Protein 4YAA (pdb70)

Organism: Yersinia enterocolitica (NCBI:txid630)

Radius of gyration: 18.1 Å; Cα contacts (8 Å, |Δi|>4): 652; chains: 1; bounding box: 43×43×55 Å

CATH classification: 3.90.190.10

Secondary structure (DSSP, 8-state):
-TTSHHHHHHHHHHHHHHHHHHPPPTT-TTB---SSSS---SSTT---BSTTBS-TTS-EEEEEETTEEEEEEPPPPGGGHHHHHHHHHHTT-S-EEE-S-HHHHH-GGG-----SSS-EEETTEEEEEEEEEEEEEETTEEEEEEEEEEEETTS--EEEEEEEETTPPSSSPPPHHHHHHHHHHHHHHHHHHHHHHHHTT-GGGG-TTSS--EEESSSSSSHHHHHHHHHHHT-TT-TT--HHHHHHHHHHHT-TTSS-SHHHHHHHHHHHHHHT--SS--

Structure (mmCIF, N/CA/C/O backbone):
data_4YAA
#
_entry.id   4YAA
#
_cell.length_a   52.888
_cell.length_b   60.512
_cell.length_c   89.358
_cell.angle_alpha   90.00
_cell.angle_beta   90.00
_cell.angle_gamma   90.00
#
_symmetry.space_group_name_H-M   'P 21 21 21'
#
loop_
_entity.id
_entity.type
_entity.pdbx_description
1 polymer 'Tyrosine-protein phosphatase YopH'
2 non-polymer 'ACETATE ION'
3 non-polymer 'SULFATE ION'
4 water water
#
loop_
_atom_site.group_PDB
_atom_site.id
_atom_site.type_symbol
_atom_site.label_atom_id
_atom_site.label_alt_id
_atom_site.label_comp_id
_atom_site.label_asym_id
_atom_site.label_entity_id
_atom_site.label_seq_id
_atom_site.pdbx_PDB_ins_code
_atom_site.Cartn_x
_atom_site.Cartn_y
_atom_site.Cartn_z
_atom_site.occupancy
_atom_site.B_iso_or_equiv
_atom_site.auth_seq_id
_atom_site.auth_comp_id
_atom_site.auth_asym_id
_atom_site.auth_atom_id
_atom_site.pdbx_PDB_model_num
ATOM 1 N N . SER A 1 25 ? 8.061 22.382 26.841 1.00 37.85 187 SER A N 1
ATOM 2 C CA . SER A 1 25 ? 6.678 21.922 26.852 1.0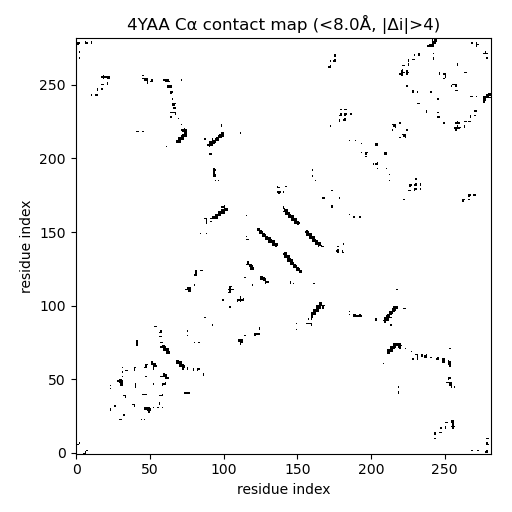0 31.54 187 SER A CA 1
ATOM 3 C C . SER A 1 25 ? 6.239 21.350 25.507 1.00 24.83 187 SER A C 1
ATOM 4 O O . SER A 1 25 ? 5.570 20.322 25.468 1.00 25.97 187 SER A O 1
ATOM 11 N N . PRO A 1 26 ? 6.604 22.017 24.399 1.00 24.27 188 PRO A N 1
ATOM 12 C CA . PRO A 1 26 ? 6.133 21.604 23.071 1.00 23.97 188 PRO A CA 1
ATOM 13 C C . PRO A 1 26 ? 6.584 20.201 22.668 1.00 21.95 188 PRO A C 1
ATOM 14 O O . PRO A 1 26 ? 5.944 19.583 21.815 1.00 20.55 188 PRO A O 1
ATOM 25 N N . TYR A 1 27 ? 7.674 19.724 23.261 1.00 19.98 189 TYR A N 1
ATOM 26 C CA . TYR A 1 27 ? 8.189 18.392 22.977 1.00 17.83 189 TYR A CA 1
ATOM 27 C C . TYR A 1 27 ? 8.211 17.527 24.235 1.00 17.64 189 TYR A C 1
ATOM 28 O O . TYR A 1 27 ? 8.859 16.486 24.260 1.00 18.68 189 TYR A O 1
ATOM 46 N N . GLY A 1 28 ? 7.487 17.951 25.266 1.00 17.79 190 GLY A N 1
ATOM 47 C CA . GLY A 1 28 ? 7.456 17.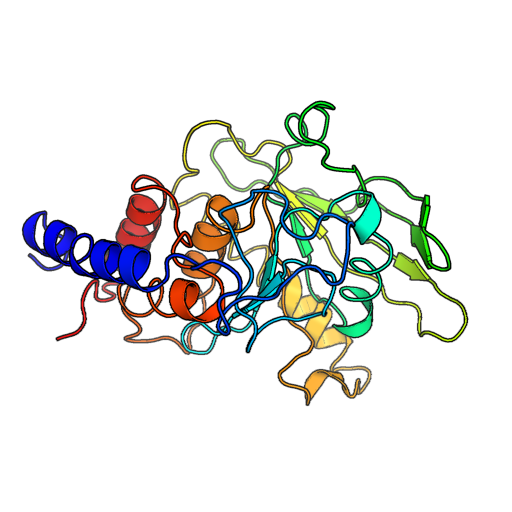223 26.525 1.00 15.66 190 GLY A CA 1
ATOM 48 C C . GLY A 1 28 ? 6.546 16.006 26.491 1.00 15.71 190 GLY A C 1
ATOM 49 O O . GLY A 1 28 ? 5.864 15.756 25.503 1.00 15.79 190 GLY A O 1
ATOM 53 N N . PRO A 1 29 ? 6.524 15.235 27.589 1.00 16.59 191 PRO A N 1
ATOM 54 C CA . PRO A 1 29 ? 5.749 13.987 27.611 1.00 17.99 191 PRO A CA 1
ATOM 55 C C . PRO A 1 29 ? 4.253 14.195 27.392 1.00 17.04 191 PRO A C 1
ATOM 56 O O . PRO A 1 29 ? 3.600 13.340 26.799 1.00 17.63 191 PRO A O 1
ATOM 67 N N . GLU A 1 30 ? 3.721 15.314 27.875 1.00 17.22 192 GLU A N 1
ATOM 68 C CA . GLU A 1 30 ? 2.298 15.609 27.712 1.00 17.10 192 GLU A CA 1
ATOM 69 C C . GLU A 1 30 ? 1.932 15.805 26.236 1.00 15.16 192 GLU A C 1
ATOM 70 O O . GLU A 1 30 ? 0.944 15.258 25.732 1.00 15.74 192 GLU A O 1
ATOM 82 N N . ALA A 1 31 ? 2.751 16.574 25.536 1.00 14.31 193 ALA A N 1
ATOM 83 C CA . ALA A 1 31 ? 2.524 16.805 24.115 1.00 13.72 193 ALA A CA 1
ATOM 84 C C . ALA A 1 31 ? 2.677 15.509 23.333 1.00 12.54 193 ALA A C 1
ATOM 85 O O . ALA A 1 31 ? 1.916 15.227 22.415 1.00 13.14 193 ALA A O 1
ATOM 92 N N . ARG A 1 32 ? 3.675 14.718 23.693 1.00 14.34 194 ARG A N 1
ATOM 93 C CA . ARG A 1 32 ? 3.906 13.466 22.998 1.00 14.78 194 ARG A CA 1
ATOM 94 C C . ARG A 1 32 ? 2.741 12.491 23.247 1.00 14.34 194 ARG A C 1
ATOM 95 O O . ARG A 1 32 ? 2.322 11.778 22.332 1.00 14.41 194 ARG A O 1
ATOM 116 N N . ALA A 1 33 ? 2.199 12.481 24.468 1.00 15.28 195 ALA A N 1
ATOM 117 C CA . ALA A 1 33 ? 1.044 11.639 24.780 1.00 17.30 195 ALA A CA 1
ATOM 118 C C . ALA A 1 33 ? -0.186 12.067 23.974 1.00 15.54 195 ALA A C 1
ATOM 119 O O . ALA A 1 33 ? -0.949 11.230 23.481 1.00 16.13 195 ALA A O 1
ATOM 126 N N . GLU A 1 34 ? -0.384 13.373 23.837 1.00 13.58 196 GLU A N 1
ATOM 127 C CA . GLU A 1 34 ? -1.498 13.882 23.049 1.00 12.95 196 GLU A CA 1
ATOM 128 C C . GLU A 1 34 ? -1.330 13.518 21.569 1.00 11.54 196 GLU A C 1
ATOM 129 O O . GLU A 1 34 ? -2.300 13.153 20.908 1.00 11.65 196 GLU A O 1
ATOM 141 N N . LEU A 1 35 ? -0.117 13.639 21.038 1.00 11.57 197 LEU A N 1
ATOM 142 C CA . LEU A 1 35 ? 0.145 13.240 19.663 1.00 11.11 197 LEU A CA 1
ATOM 143 C C . LEU A 1 35 ? -0.206 11.760 19.470 1.00 12.11 197 LEU A C 1
ATOM 144 O O . LEU A 1 35 ? -0.897 11.398 18.510 1.00 11.56 197 LEU A O 1
ATOM 160 N N . SER A 1 36 ? 0.248 10.909 20.389 1.00 13.69 198 SER A N 1
ATOM 161 C CA A SER A 1 36 ? -0.043 9.485 20.300 0.38 16.51 198 SER A CA 1
ATOM 162 C CA B SER A 1 36 ? -0.044 9.484 20.301 0.62 16.34 198 SER A CA 1
ATOM 163 C C . SER A 1 36 ? -1.546 9.216 20.388 1.00 15.26 198 SER A C 1
ATOM 164 O O . SER A 1 36 ? -2.070 8.356 19.689 1.00 14.98 198 SER A O 1
ATOM 177 N N . SER A 1 37 ? -2.241 9.944 21.255 1.00 15.18 199 SER A N 1
ATOM 178 C CA . SER A 1 37 ? -3.691 9.798 21.363 1.00 15.07 199 SER A CA 1
ATOM 179 C C . SER A 1 37 ? -4.386 10.094 20.033 1.00 12.36 199 SER A C 1
ATOM 180 O O . SER A 1 37 ? -5.236 9.333 19.576 1.00 12.80 199 SER A O 1
ATOM 188 N N . ARG A 1 38 ? -4.041 11.215 19.421 1.00 10.24 200 ARG A N 1
ATOM 189 C CA . ARG A 1 38 ? -4.638 11.563 18.138 1.00 9.68 200 ARG A CA 1
ATOM 190 C C . ARG A 1 38 ? -4.319 10.497 17.093 1.00 8.50 200 ARG A C 1
ATOM 191 O O . ARG A 1 38 ? -5.205 10.075 16.343 1.00 8.48 200 ARG A O 1
ATOM 212 N N . LEU A 1 39 ? -3.069 10.052 17.042 1.00 9.12 201 LEU A N 1
ATOM 213 C CA . LEU A 1 39 ? -2.668 9.107 16.004 1.00 9.57 201 LEU A CA 1
ATOM 214 C C . LEU A 1 39 ? -3.299 7.730 16.200 1.00 9.64 201 LEU A C 1
ATOM 215 O O . LEU A 1 39 ? -3.652 7.060 15.229 1.00 9.90 201 LEU A O 1
ATOM 231 N N . THR A 1 40 ? -3.462 7.311 17.448 1.00 10.18 202 THR A N 1
ATOM 232 C CA . THR A 1 40 ? -4.084 6.025 17.732 1.00 11.10 202 THR A CA 1
ATOM 233 C C . THR A 1 40 ? -5.558 6.021 17.313 1.00 10.63 202 THR A C 1
ATOM 234 O O . THR A 1 40 ? -6.052 5.060 16.723 1.00 11.23 202 THR A O 1
ATOM 245 N N . THR A 1 41 ? -6.256 7.114 17.598 1.00 10.03 203 THR A N 1
ATOM 246 C CA . THR A 1 41 ? -7.630 7.241 17.149 1.00 10.39 203 THR A CA 1
ATOM 247 C C . THR A 1 41 ? -7.707 7.087 15.628 1.00 9.46 203 THR A C 1
ATOM 248 O O . THR A 1 41 ? -8.568 6.387 15.103 1.00 10.76 203 THR A O 1
ATOM 259 N N . LEU A 1 42 ? -6.787 7.721 14.921 1.00 8.67 204 LEU A N 1
ATOM 260 C CA . LEU A 1 42 ? -6.814 7.696 13.462 1.00 8.62 204 LEU A CA 1
ATOM 261 C C . LEU A 1 42 ? -6.531 6.288 12.935 1.00 8.70 204 LEU A C 1
ATOM 262 O O . LEU A 1 42 ? -7.187 5.813 12.011 1.00 9.72 204 LEU A O 1
ATOM 278 N N . ARG A 1 43 ? -5.557 5.609 13.529 1.00 9.29 205 ARG A N 1
ATOM 279 C CA . ARG A 1 43 ? -5.298 4.226 13.144 1.00 9.85 205 ARG A CA 1
ATOM 280 C C . ARG A 1 43 ? -6.575 3.384 13.272 1.00 11.26 205 ARG A C 1
ATOM 281 O O . ARG A 1 43 ? -6.907 2.588 12.387 1.00 11.55 205 ARG A O 1
ATOM 302 N N . ASN A 1 44 ? -7.295 3.549 14.376 1.00 11.43 206 ASN A N 1
ATOM 303 C CA . ASN A 1 44 ? -8.509 2.771 14.592 1.00 12.94 206 ASN A CA 1
ATOM 304 C C . ASN A 1 44 ? -9.582 3.085 13.561 1.00 12.83 206 ASN A C 1
ATOM 305 O O . ASN A 1 44 ? -10.197 2.178 13.003 1.00 13.93 206 ASN A O 1
ATOM 316 N N . THR A 1 45 ? -9.794 4.364 13.291 1.00 11.80 207 THR A N 1
ATOM 317 C CA . THR A 1 45 ? -10.775 4.774 12.295 1.00 12.92 207 THR A CA 1
ATOM 318 C C . THR A 1 45 ? -10.454 4.212 10.914 1.00 12.69 207 THR A C 1
ATOM 319 O O . THR A 1 45 ? -11.350 3.835 10.156 1.00 14.59 207 THR A O 1
ATOM 330 N N . LEU A 1 46 ? -9.165 4.155 10.585 1.00 11.43 208 LEU A N 1
ATOM 331 C CA . LEU A 1 46 ? -8.737 3.719 9.261 1.00 11.07 208 LEU A CA 1
ATOM 332 C C . LEU A 1 46 ? -8.551 2.221 9.133 1.00 11.61 208 LEU A C 1
ATOM 333 O O . LEU A 1 46 ? -8.193 1.725 8.070 1.00 12.06 208 LEU A O 1
ATOM 349 N N . ALA A 1 47 ? -8.792 1.476 10.197 1.00 12.32 209 ALA A N 1
ATOM 350 C CA . ALA A 1 47 ? -8.689 0.027 10.094 1.00 12.82 209 ALA A CA 1
ATOM 351 C C . ALA A 1 47 ? -9.626 -0.506 9.004 1.00 14.33 209 ALA A C 1
ATOM 352 O O . ALA A 1 47 ? -10.777 -0.088 8.915 1.00 15.33 209 ALA A O 1
ATOM 359 N N . PRO A 1 48 ? -9.138 -1.434 8.166 1.00 14.10 210 PRO A N 1
ATOM 360 C CA . PRO A 1 48 ? -9.973 -1.882 7.046 1.00 15.32 210 PRO A CA 1
ATOM 361 C C . PRO A 1 48 ? -11.113 -2.800 7.469 1.00 17.36 210 PRO A C 1
ATOM 362 O O . PRO A 1 48 ? -10.887 -3.734 8.231 1.00 19.15 210 PRO A O 1
ATOM 373 N N . ALA A 1 49 ? -12.320 -2.522 6.983 1.00 17.38 211 ALA A N 1
ATOM 374 C CA . ALA A 1 49 ? -13.434 -3.453 7.085 1.00 19.19 211 ALA A CA 1
ATOM 375 C C . ALA A 1 49 ? -13.324 -4.472 5.962 1.00 20.33 211 ALA A C 1
ATOM 376 O O . ALA A 1 49 ? -12.551 -4.303 5.019 1.00 20.02 211 ALA A O 1
ATOM 383 N N . THR A 1 50 ? -14.110 -5.532 6.058 1.00 21.88 212 THR A N 1
ATOM 384 C CA . THR A 1 50 ? -14.210 -6.479 4.963 1.00 21.20 212 THR A CA 1
ATOM 385 C C . THR A 1 50 ? -14.777 -5.744 3.751 1.00 21.32 212 THR A C 1
ATOM 386 O O . THR A 1 50 ? -15.781 -5.042 3.861 1.00 22.98 212 THR A O 1
ATOM 397 N N . ASN A 1 51 ? -14.115 -5.896 2.605 1.00 20.11 213 ASN A N 1
ATOM 398 C CA . ASN A 1 51 ? -14.523 -5.232 1.364 1.00 21.54 213 ASN A CA 1
ATOM 399 C C . ASN A 1 51 ? -14.717 -3.726 1.530 1.00 18.68 213 ASN A C 1
ATOM 400 O O . ASN A 1 51 ? -15.635 -3.133 0.971 1.00 21.94 213 ASN A O 1
ATOM 411 N N . ASP A 1 52 ? -13.814 -3.106 2.276 1.00 15.37 214 ASP A N 1
ATOM 412 C CA . ASP A 1 52 ? -13.879 -1.681 2.565 1.00 15.19 214 ASP A CA 1
ATOM 413 C C . ASP A 1 52 ? -13.765 -0.846 1.287 1.00 15.57 214 ASP A C 1
ATOM 414 O O . ASP A 1 52 ? -12.783 -0.986 0.554 1.00 14.60 214 ASP A O 1
ATOM 423 N N . PRO A 1 53 ? -14.751 0.029 1.018 1.00 15.82 215 PRO A N 1
ATOM 424 C CA . PRO A 1 53 ? -14.653 0.851 -0.195 1.00 16.89 215 PRO A CA 1
ATOM 425 C C . PRO A 1 53 ? -13.431 1.766 -0.180 1.00 14.90 215 PRO A C 1
ATOM 426 O O . PRO A 1 53 ? -13.054 2.278 -1.229 1.00 15.74 215 PRO A O 1
ATOM 437 N N . ARG A 1 54 ? -12.836 1.992 0.987 1.00 13.78 216 ARG A N 1
ATOM 438 C CA . ARG A 1 54 ? -11.661 2.841 1.078 1.00 13.00 216 ARG A CA 1
ATOM 439 C C . ARG A 1 54 ? -10.372 2.148 0.641 1.00 11.51 216 ARG A C 1
ATOM 440 O O . ARG A 1 54 ? -9.394 2.830 0.420 1.00 11.52 216 ARG A O 1
ATOM 461 N N . TYR A 1 55 ? -10.376 0.814 0.548 1.00 11.69 217 TYR A N 1
ATOM 462 C CA . TYR A 1 55 ? -9.146 0.060 0.287 1.00 10.15 217 TYR A CA 1
ATOM 463 C C . TYR A 1 55 ? -9.254 -0.775 -0.981 1.00 10.32 217 TYR A C 1
ATOM 464 O O . TYR A 1 55 ? -10.313 -1.306 -1.322 1.00 11.72 217 TYR A O 1
ATOM 482 N N . LEU A 1 56 ? -8.128 -0.888 -1.669 1.00 9.92 218 LEU A N 1
ATOM 483 C CA . LEU A 1 56 ? -8.024 -1.676 -2.880 1.00 10.48 218 LEU A CA 1
ATOM 484 C C . LEU A 1 56 ? -8.236 -3.140 -2.547 1.00 10.66 218 LEU A C 1
ATOM 485 O O . LEU A 1 56 ? -7.639 -3.671 -1.613 1.00 11.40 218 LEU A O 1
ATOM 501 N N . GLN A 1 57 ? -9.083 -3.802 -3.328 1.00 12.66 219 GLN A N 1
ATOM 502 C CA . GLN A 1 57 ? -9.370 -5.222 -3.145 1.00 13.70 219 GLN A CA 1
ATOM 503 C C . GLN A 1 57 ? -8.700 -6.047 -4.234 1.00 13.52 219 GLN A C 1
ATOM 504 O O . GLN A 1 57 ? -8.632 -5.632 -5.388 1.00 16.12 219 GLN A O 1
ATOM 518 N N . ALA A 1 58 ? -8.213 -7.227 -3.860 1.00 13.64 220 ALA A N 1
ATOM 519 C CA . ALA A 1 58 ? -7.688 -8.166 -4.844 1.00 15.82 220 ALA A CA 1
ATOM 520 C C . ALA A 1 58 ? -8.797 -8.495 -5.855 1.00 17.00 220 ALA A C 1
ATOM 521 O O . ALA A 1 58 ? -9.956 -8.631 -5.486 1.00 20.37 220 ALA A O 1
ATOM 528 N N . CYS A 1 59 ? -8.455 -8.619 -7.130 1.00 21.18 221 CYS A N 1
ATOM 529 C CA A CYS A 1 59 ? -9.458 -8.879 -8.159 0.29 27.60 221 CYS A CA 1
ATOM 530 C CA B CYS A 1 59 ? -9.457 -8.882 -8.159 0.29 27.95 221 CYS A CA 1
ATOM 531 C CA C CYS A 1 59 ? -9.457 -8.883 -8.159 0.42 27.83 221 CYS A CA 1
ATOM 532 C C . CYS A 1 59 ? -9.982 -10.312 -8.086 1.00 26.20 221 CYS A C 1
ATOM 533 O O . CYS A 1 59 ? -11.154 -10.569 -8.364 1.00 30.02 221 CYS A O 1
ATOM 551 N N . GLY A 1 60 ? -9.115 -11.243 -7.712 1.00 22.49 222 GLY A N 1
ATOM 552 C CA . GLY A 1 60 ? -9.513 -12.635 -7.643 1.00 24.15 222 GLY A CA 1
ATOM 553 C C . GLY A 1 60 ? -8.757 -13.359 -6.553 1.00 19.47 222 GLY A C 1
ATOM 554 O O . GLY A 1 60 ? -8.607 -12.851 -5.437 1.00 21.36 222 GLY A O 1
ATOM 558 N N . GLY A 1 61 ? -8.254 -14.539 -6.889 1.00 20.86 223 GLY A N 1
ATOM 559 C CA . GLY A 1 61 ? -7.556 -15.367 -5.927 1.00 19.94 223 GLY A CA 1
ATOM 560 C C . GLY A 1 61 ? -6.074 -15.079 -5.789 1.00 19.78 223 GLY A C 1
ATOM 561 O O . GLY A 1 61 ? -5.402 -15.718 -4.984 1.00 23.51 223 GLY A O 1
ATOM 565 N N . GLU A 1 62 ? -5.551 -14.137 -6.567 1.00 19.25 224 GLU A N 1
ATOM 566 C CA . GLU A 1 62 ? -4.141 -13.785 -6.454 1.00 18.92 224 GLU A CA 1
ATOM 567 C C . GLU A 1 62 ? -3.932 -12.834 -5.295 1.00 15.79 224 GLU A C 1
ATOM 568 O O . GLU A 1 62 ? -4.697 -11.907 -5.106 1.00 19.77 224 GLU A O 1
ATOM 580 N N . LYS A 1 63 ? -2.903 -13.095 -4.509 1.00 16.04 225 LYS A N 1
ATOM 581 C CA . LYS A 1 63 ? -2.623 -12.276 -3.347 1.00 14.92 225 LYS A CA 1
ATOM 582 C C . LYS A 1 63 ? -2.226 -10.855 -3.762 1.00 12.82 225 LYS A C 1
ATOM 583 O O . LYS A 1 63 ? -1.348 -10.664 -4.599 1.00 14.49 225 LYS A O 1
ATOM 602 N N . LEU A 1 64 ? -2.881 -9.866 -3.158 1.00 11.33 226 LEU A N 1
ATOM 603 C CA . LEU A 1 64 ? -2.540 -8.458 -3.344 1.00 10.49 226 LEU A CA 1
ATOM 604 C C . LEU A 1 64 ? -1.672 -7.950 -2.191 1.00 9.59 226 LEU A C 1
ATOM 605 O O . LEU A 1 64 ? -0.605 -7.367 -2.399 1.00 10.30 226 LEU A O 1
ATOM 621 N N . ASN A 1 65 ? -2.157 -8.147 -0.971 1.00 9.84 227 ASN A N 1
ATOM 622 C CA . ASN A 1 65 ? -1.512 -7.623 0.226 1.00 9.62 227 ASN A CA 1
ATOM 623 C C . ASN A 1 65 ? -0.550 -8.645 0.809 1.00 10.44 227 ASN A C 1
ATOM 624 O O . ASN A 1 65 ? -0.922 -9.793 1.106 1.00 11.35 227 ASN A O 1
ATOM 635 N N . ARG A 1 66 ? 0.696 -8.221 0.970 1.00 9.74 228 ARG A N 1
ATOM 636 C CA . ARG A 1 66 ? 1.718 -9.068 1.558 1.00 10.82 228 ARG A CA 1
ATOM 637 C C . ARG A 1 66 ? 1.337 -9.446 2.997 1.00 10.77 228 ARG A C 1
ATOM 638 O O . ARG A 1 66 ? 1.573 -10.584 3.434 1.00 12.17 228 ARG A O 1
ATOM 659 N N . PHE A 1 67 ? 0.735 -8.490 3.708 1.00 11.38 229 PHE A N 1
ATOM 660 C CA . PHE A 1 67 ? 0.196 -8.700 5.051 1.00 11.86 229 PHE A CA 1
ATOM 661 C C . PHE A 1 67 ? -1.284 -8.375 5.041 1.00 11.76 229 PHE A C 1
ATOM 662 O O . PHE A 1 67 ? -1.689 -7.310 4.562 1.00 11.81 229 PHE A O 1
ATOM 679 N N . ARG A 1 68 ? -2.087 -9.294 5.568 1.00 13.69 230 ARG A N 1
ATOM 680 C CA . ARG A 1 68 ? -3.525 -9.225 5.411 1.00 14.54 230 ARG A CA 1
ATOM 681 C C . ARG A 1 68 ? -4.123 -7.916 5.905 1.00 13.45 230 ARG A C 1
ATOM 682 O O . ARG A 1 68 ? -5.110 -7.427 5.354 1.00 15.51 230 ARG A O 1
ATOM 703 N N . ASP A 1 69 ? -3.543 -7.363 6.963 1.00 13.17 231 ASP A N 1
ATOM 704 C CA . ASP A 1 69 ? -4.105 -6.166 7.582 1.00 13.77 231 ASP A CA 1
ATOM 705 C C . ASP A 1 69 ? -3.347 -4.872 7.270 1.00 11.50 231 ASP A C 1
ATOM 706 O O . ASP A 1 69 ? -3.577 -3.853 7.909 1.00 12.94 231 ASP A O 1
ATOM 715 N N . ILE A 1 70 ? -2.465 -4.915 6.280 1.00 10.43 232 ILE A N 1
ATOM 716 C CA . ILE A 1 70 ? -1.738 -3.731 5.822 1.00 9.42 232 ILE A CA 1
ATOM 717 C C . ILE A 1 70 ? -2.167 -3.485 4.375 1.00 8.88 232 ILE A C 1
ATOM 718 O O . ILE A 1 70 ? -1.620 -4.074 3.428 1.00 9.72 232 ILE A O 1
ATOM 734 N N . GLN A 1 71 ? -3.167 -2.621 4.218 1.00 8.67 233 GLN A N 1
ATOM 735 C CA . GLN A 1 71 ? -3.881 -2.499 2.950 1.00 8.59 233 GLN A CA 1
ATOM 736 C C . GLN A 1 71 ? -3.542 -1.188 2.232 1.00 8.38 233 GLN A C 1
ATOM 737 O O . GLN A 1 71 ? -2.779 -0.362 2.738 1.00 9.63 233 GLN A O 1
ATOM 751 N N . CYS A 1 72 ? -4.080 -1.035 1.027 1.00 8.61 234 CYS A N 1
ATOM 752 C CA . CYS A 1 72 ? -3.701 0.035 0.120 1.00 8.34 234 CYS A CA 1
ATOM 753 C C . CYS A 1 72 ? -4.903 0.943 -0.136 1.00 8.08 234 CYS A C 1
ATOM 754 O O . CYS A 1 72 ? -5.888 0.508 -0.724 1.00 8.99 234 CYS A O 1
ATOM 762 N N . ARG A 1 73 ? -4.836 2.190 0.306 1.00 8.16 235 ARG A N 1
ATOM 763 C CA . ARG A 1 73 ? -5.933 3.137 0.113 1.00 8.95 235 ARG A CA 1
ATOM 764 C C . ARG A 1 73 ? -6.319 3.179 -1.375 1.00 9.15 235 ARG A C 1
ATOM 765 O O . ARG A 1 73 ? -5.484 3.422 -2.244 1.00 9.89 235 ARG A O 1
ATOM 786 N N . ARG A 1 74 ? -7.604 2.989 -1.676 1.00 9.90 236 ARG A N 1
ATOM 787 C CA . ARG A 1 74 ? -8.030 2.847 -3.066 1.00 10.50 236 ARG A CA 1
ATOM 788 C C . ARG A 1 74 ? -7.862 4.132 -3.862 1.00 10.89 236 ARG A C 1
ATOM 789 O O . ARG A 1 74 ? -7.384 4.109 -4.998 1.00 12.49 236 ARG A O 1
ATOM 810 N N . GLN A 1 75 ? -8.233 5.263 -3.270 1.00 11.12 237 GLN A N 1
ATOM 811 C CA A GLN A 1 75 ? -8.276 6.512 -4.021 0.49 13.04 237 GLN A CA 1
ATOM 812 C CA B GLN A 1 75 ? -8.281 6.510 -4.025 0.51 12.28 237 GLN A CA 1
ATOM 813 C C . GLN A 1 75 ? -6.895 6.996 -4.459 1.00 12.42 237 GLN A C 1
ATOM 814 O O . GLN A 1 75 ? -6.773 7.713 -5.456 1.00 16.33 237 GLN A O 1
ATOM 839 N N . THR A 1 76 ? -5.856 6.594 -3.718 1.00 9.96 238 THR A N 1
ATOM 840 C CA . THR A 1 76 ? -4.495 7.013 -4.019 1.00 9.75 238 THR A CA 1
ATOM 841 C C . THR A 1 76 ? -3.666 5.847 -4.556 1.00 9.43 238 THR A C 1
ATOM 842 O O . THR A 1 76 ? -2.443 5.945 -4.646 1.00 9.59 238 THR A O 1
ATOM 853 N N . ALA A 1 77 ? -4.296 4.733 -4.912 1.00 9.80 239 ALA A N 1
ATOM 854 C CA . ALA A 1 77 ? -3.556 3.581 -5.408 1.00 10.70 239 ALA A CA 1
ATOM 855 C C . ALA A 1 77 ? -2.899 3.903 -6.739 1.00 10.33 239 ALA A C 1
ATOM 856 O O . ALA A 1 77 ? -3.479 4.582 -7.584 1.00 12.82 239 ALA A O 1
ATOM 863 N N . VAL A 1 78 ? -1.695 3.375 -6.936 1.00 10.34 240 VAL A N 1
ATOM 864 C CA . VAL A 1 78 ? -0.944 3.593 -8.167 1.00 10.08 240 VAL A CA 1
ATOM 865 C C . VAL A 1 78 ? -1.380 2.647 -9.291 1.00 11.93 240 VAL A C 1
ATOM 866 O O . VAL A 1 78 ? -1.538 3.071 -10.435 1.00 13.22 240 VAL A O 1
ATOM 879 N N . ARG A 1 79 ? -1.583 1.373 -8.957 1.00 11.99 241 ARG A N 1
ATOM 880 C CA . ARG A 1 79 ? -1.959 0.343 -9.927 1.00 13.11 241 ARG A CA 1
ATOM 881 C C . ARG A 1 79 ? -2.952 -0.612 -9.272 1.00 13.33 241 ARG A C 1
ATOM 882 O O . ARG A 1 79 ? -2.850 -0.895 -8.084 1.00 13.60 241 ARG A O 1
ATOM 903 N N . ALA A 1 80 ? -3.882 -1.152 -10.053 1.00 13.94 242 ALA A N 1
ATOM 904 C CA . ALA A 1 80 ? -4.952 -1.974 -9.496 1.00 15.50 242 ALA A CA 1
ATOM 905 C C . ALA A 1 80 ? -4.453 -3.281 -8.891 1.00 13.83 242 ALA A C 1
ATOM 906 O O . ALA A 1 80 ? -5.162 -3.906 -8.099 1.00 16.62 242 ALA A O 1
ATOM 913 N N . ASP A 1 81 ? -3.253 -3.711 -9.266 1.00 11.81 243 ASP A N 1
ATOM 914 C CA . ASP A 1 81 ? -2.726 -4.988 -8.794 1.00 12.54 243 ASP A CA 1
ATOM 915 C C . ASP A 1 81 ? -1.460 -4.859 -7.946 1.00 11.37 243 ASP A C 1
ATOM 916 O O . ASP A 1 81 ? -0.732 -5.829 -7.767 1.00 12.35 243 ASP A O 1
ATOM 925 N N . LEU A 1 82 ? -1.216 -3.669 -7.408 1.00 9.88 244 LEU A N 1
ATOM 926 C CA . LEU A 1 82 ? -0.110 -3.461 -6.479 1.00 8.93 244 LEU A CA 1
ATOM 927 C C . LEU A 1 82 ? -0.627 -2.853 -5.188 1.00 8.42 244 LEU A C 1
ATOM 928 O O . LEU A 1 82 ? -1.620 -2.126 -5.173 1.00 9.19 244 LEU A O 1
ATOM 944 N N . ASN A 1 83 ? 0.092 -3.131 -4.100 1.00 7.68 245 ASN A N 1
ATOM 945 C CA . ASN A 1 83 ? -0.114 -2.447 -2.824 1.00 7.41 245 ASN A CA 1
ATOM 946 C C . ASN A 1 83 ? 0.921 -1.320 -2.784 1.00 7.57 245 ASN A C 1
ATOM 947 O O . ASN A 1 83 ? 2.100 -1.534 -2.483 1.00 7.95 245 ASN A O 1
ATOM 958 N N . ALA A 1 84 ? 0.470 -0.143 -3.199 1.00 7.57 246 ALA A N 1
ATOM 959 C CA . ALA A 1 84 ? 1.323 1.001 -3.514 1.00 7.52 246 ALA A CA 1
ATOM 960 C C . ALA A 1 84 ? 0.440 2.240 -3.560 1.00 7.60 246 ALA A C 1
ATOM 961 O O . ALA A 1 84 ? -0.632 2.201 -4.166 1.00 8.26 246 ALA A O 1
ATOM 968 N N . ASN A 1 85 ? 0.893 3.336 -2.958 1.00 7.01 247 ASN A N 1
ATOM 969 C CA . ASN A 1 85 ? 0.112 4.556 -2.898 1.00 7.43 247 ASN A CA 1
ATOM 970 C C . ASN A 1 85 ? 0.906 5.788 -3.234 1.00 7.29 247 ASN A C 1
ATOM 971 O O . ASN A 1 85 ? 2.040 5.956 -2.772 1.00 7.25 247 ASN A O 1
ATOM 982 N N . TYR A 1 86 ? 0.262 6.700 -3.953 1.00 7.44 248 TYR A N 1
ATOM 983 C CA . TYR A 1 86 ? 0.715 8.082 -4.025 1.00 7.60 248 TYR A CA 1
ATOM 984 C C . TYR A 1 86 ? 0.527 8.707 -2.649 1.00 7.43 248 TYR A C 1
ATOM 985 O O . TYR A 1 86 ? -0.552 8.594 -2.060 1.00 8.50 248 TYR A O 1
ATOM 1003 N N . ILE A 1 87 ? 1.542 9.398 -2.148 1.00 7.29 249 ILE A N 1
ATOM 1004 C CA . ILE A 1 87 ? 1.433 10.135 -0.892 1.00 7.90 249 ILE A CA 1
ATOM 1005 C C . ILE A 1 87 ? 2.018 11.529 -1.104 1.00 7.53 249 ILE A C 1
ATOM 1006 O O . ILE A 1 87 ? 3.110 11.693 -1.655 1.00 9.17 249 ILE A O 1
ATOM 1022 N N . GLN A 1 88 ? 1.289 12.540 -0.648 1.00 7.49 250 GLN A N 1
ATOM 1023 C CA . GLN A 1 88 ? 1.806 13.892 -0.591 1.00 7.64 250 GLN A CA 1
ATOM 1024 C C . GLN A 1 88 ? 1.752 14.343 0.863 1.00 7.68 250 GLN A C 1
ATOM 1025 O O . GLN A 1 88 ? 0.686 14.336 1.487 1.00 9.14 250 GLN A O 1
ATOM 1039 N N . VAL A 1 89 ? 2.925 14.688 1.404 1.00 8.14 251 VAL A N 1
ATOM 1040 C CA A VAL A 1 89 ? 3.058 15.129 2.785 0.75 9.63 251 VAL A CA 1
ATOM 1041 C CA B VAL A 1 89 ? 3.046 15.147 2.787 0.25 11.49 251 VAL A CA 1
ATOM 1042 C C . VAL A 1 89 ? 3.496 16.595 2.705 1.00 8.25 251 VAL A C 1
ATOM 1043 O O . VAL A 1 89 ? 4.634 16.898 2.311 1.00 8.04 251 VAL A O 1
ATOM 1065 N N . GLY A 1 90 ? 2.586 17.507 3.017 1.00 7.96 252 GLY A N 1
ATOM 1066 C CA . GLY A 1 90 ? 2.835 18.911 2.747 1.00 8.40 252 GLY A CA 1
ATOM 1067 C C . GLY A 1 90 ? 2.900 19.117 1.239 1.00 8.41 252 GLY A C 1
ATOM 1068 O O . GLY A 1 90 ? 1.905 18.929 0.531 1.00 9.23 252 GLY A O 1
ATOM 1072 N N . ASN A 1 91 ? 4.089 19.463 0.755 1.00 8.21 253 ASN A N 1
ATOM 1073 C CA . ASN A 1 91 ? 4.392 19.573 -0.677 1.00 9.65 253 ASN A CA 1
ATOM 1074 C C . ASN A 1 91 ? 5.158 18.382 -1.242 1.00 9.85 253 ASN A C 1
ATOM 1075 O O . ASN A 1 91 ? 5.370 18.313 -2.444 1.00 12.60 253 ASN A O 1
ATOM 1086 N N . THR A 1 92 ? 5.561 17.450 -0.385 1.00 7.93 254 THR A N 1
ATOM 1087 C CA . THR A 1 92 ? 6.485 16.395 -0.777 1.00 7.82 254 THR A CA 1
ATOM 1088 C C . THR A 1 92 ? 5.728 15.216 -1.363 1.00 7.48 254 THR A C 1
ATOM 1089 O O . THR A 1 92 ? 4.929 14.584 -0.673 1.00 8.48 254 THR A O 1
ATOM 1100 N N . ARG A 1 93 ? 6.014 14.889 -2.619 1.00 8.21 255 ARG A N 1
ATOM 1101 C CA A ARG A 1 93 ? 5.299 13.841 -3.347 0.59 7.98 255 ARG A CA 1
ATOM 1102 C CA B ARG A 1 93 ? 5.294 13.841 -3.341 0.41 8.52 255 ARG A CA 1
ATOM 1103 C C . ARG A 1 93 ? 6.152 12.592 -3.502 1.00 7.68 255 ARG A C 1
ATOM 1104 O O . ARG A 1 93 ? 7.281 12.666 -4.014 1.00 8.97 255 ARG A O 1
ATOM 1143 N N . THR A 1 94 ? 5.596 11.446 -3.097 1.00 7.27 256 THR A N 1
ATOM 1144 C CA . THR A 1 94 ? 6.284 10.165 -3.169 1.00 7.23 256 THR A CA 1
ATOM 1145 C C . THR A 1 94 ? 5.276 9.073 -3.533 1.00 6.81 256 THR A C 1
ATOM 1146 O O . THR A 1 94 ? 4.064 9.322 -3.637 1.00 7.34 256 THR A O 1
ATOM 1157 N N . ILE A 1 95 ? 5.801 7.864 -3.719 1.00 6.76 257 ILE A N 1
ATOM 1158 C CA . ILE A 1 95 ? 5.037 6.629 -3.720 1.00 6.94 257 ILE A CA 1
ATOM 1159 C C . ILE A 1 95 ? 5.622 5.744 -2.627 1.00 7.00 257 ILE A C 1
ATOM 1160 O O . ILE A 1 95 ? 6.842 5.569 -2.545 1.00 7.34 257 ILE A O 1
ATOM 1176 N N . ALA A 1 96 ? 4.740 5.212 -1.777 1.00 6.38 258 ALA A N 1
ATOM 1177 C CA . ALA A 1 96 ? 5.100 4.220 -0.764 1.00 6.62 258 ALA A CA 1
ATOM 1178 C C . ALA A 1 96 ? 4.438 2.906 -1.131 1.00 6.63 258 ALA A C 1
ATOM 1179 O O . ALA A 1 96 ? 3.252 2.885 -1.447 1.00 7.41 258 ALA A O 1
ATOM 1186 N N . CYS A 1 97 ? 5.169 1.806 -1.065 1.00 6.49 259 CYS A N 1
ATOM 1187 C CA . CYS A 1 97 ? 4.597 0.517 -1.433 1.00 7.07 259 CYS A CA 1
ATOM 1188 C C . CYS A 1 97 ? 5.133 -0.586 -0.544 1.00 6.80 259 CYS A C 1
ATOM 1189 O O . CYS A 1 97 ? 6.106 -0.399 0.203 1.00 7.07 259 CYS A O 1
ATOM 1197 N N . GLN A 1 98 ? 4.492 -1.749 -0.615 1.00 7.24 260 GLN A N 1
ATOM 1198 C CA . GLN A 1 98 ? 5.059 -2.932 -0.004 1.00 7.59 260 GLN A CA 1
ATOM 1199 C C . GLN A 1 98 ? 6.187 -3.468 -0.898 1.00 7.23 260 GLN A C 1
ATOM 1200 O O . GLN A 1 98 ? 6.268 -3.152 -2.086 1.00 7.82 260 GLN A O 1
ATOM 1214 N N . TYR A 1 99 ? 7.031 -4.328 -0.342 1.00 7.43 261 TYR A N 1
ATOM 1215 C CA . TYR A 1 99 ? 7.978 -5.058 -1.168 1.00 7.40 261 TYR A CA 1
ATOM 1216 C C . TYR A 1 99 ? 7.128 -5.906 -2.127 1.00 7.83 261 TYR A C 1
ATOM 1217 O O . TYR A 1 99 ? 6.278 -6.679 -1.685 1.00 7.99 261 TYR A O 1
ATOM 1235 N N . PRO A 1 100 ? 7.338 -5.788 -3.443 1.00 7.61 262 PRO A N 1
ATOM 1236 C CA . PRO A 1 100 ? 6.460 -6.528 -4.356 1.00 8.16 262 PRO A CA 1
ATOM 1237 C C . PRO A 1 100 ? 6.566 -8.031 -4.142 1.00 8.32 262 PRO A C 1
ATOM 1238 O O . PRO A 1 100 ? 7.641 -8.568 -3.888 1.00 8.95 262 PRO A O 1
ATOM 1249 N N . LEU A 1 101 ? 5.429 -8.711 -4.237 1.00 8.55 263 LEU A N 1
ATOM 1250 C CA . LEU A 1 101 ? 5.425 -10.162 -4.273 1.00 9.98 263 LEU A CA 1
ATOM 1251 C C . LEU A 1 101 ? 6.007 -10.639 -5.604 1.00 10.22 263 LEU A C 1
ATOM 1252 O O . LEU A 1 101 ? 6.000 -9.905 -6.599 1.00 10.21 263 LEU A O 1
ATOM 1268 N N . GLN A 1 102 ? 6.492 -11.872 -5.636 1.00 11.95 264 GLN A N 1
ATOM 1269 C CA . GLN A 1 102 ? 7.029 -12.433 -6.874 1.00 13.45 264 GLN A CA 1
ATOM 1270 C C . GLN A 1 102 ? 6.034 -12.265 -8.032 1.00 13.17 264 GLN A C 1
ATOM 1271 O O . GLN A 1 102 ? 6.422 -11.907 -9.149 1.00 13.40 264 GLN A O 1
ATOM 1285 N N . SER A 1 103 ? 4.754 -12.517 -7.764 1.00 12.28 265 SER A N 1
ATOM 1286 C CA . SER A 1 103 ? 3.715 -12.451 -8.788 1.00 13.24 265 SER A CA 1
ATOM 1287 C C . SER A 1 103 ? 3.466 -11.035 -9.301 1.00 12.64 265 SER A C 1
ATOM 1288 O O . SER A 1 103 ? 2.850 -10.860 -10.353 1.00 14.57 265 SER A O 1
ATOM 1296 N N . GLN A 1 104 ? 3.932 -10.044 -8.543 1.00 10.04 266 GLN A N 1
ATOM 1297 C CA . GLN A 1 104 ? 3.716 -8.632 -8.847 1.00 9.53 266 GLN A CA 1
ATOM 1298 C C . GLN A 1 104 ? 4.882 -7.976 -9.565 1.00 9.26 266 GLN A C 1
ATOM 1299 O O . GLN A 1 104 ? 4.808 -6.791 -9.871 1.00 9.32 266 GLN A O 1
ATOM 1313 N N . LEU A 1 105 ? 5.958 -8.708 -9.830 1.00 9.61 267 LEU A N 1
ATOM 1314 C CA . LEU A 1 105 ? 7.163 -8.039 -10.309 1.00 9.51 267 LEU A CA 1
ATOM 1315 C C . LEU A 1 105 ? 6.975 -7.352 -11.654 1.00 9.03 267 LEU A C 1
ATOM 1316 O O . LEU A 1 105 ? 7.450 -6.239 -11.829 1.00 9.19 267 LEU A O 1
ATOM 1332 N N . GLU A 1 106 ? 6.324 -7.989 -12.618 1.00 9.52 268 GLU A N 1
ATOM 1333 C CA . GLU A 1 106 ? 6.171 -7.333 -13.908 1.00 10.13 268 GLU A CA 1
ATOM 1334 C C . GLU A 1 106 ? 5.400 -6.014 -13.757 1.00 9.26 268 GLU A C 1
ATOM 1335 O O . GLU A 1 106 ? 5.792 -4.985 -14.303 1.00 9.81 268 GLU A O 1
ATOM 1347 N N . SER A 1 107 ? 4.306 -6.040 -12.999 1.00 9.20 269 SER A N 1
ATOM 1348 C CA A SER A 1 107 ? 3.527 -4.833 -12.760 0.62 8.55 269 SER A CA 1
ATOM 1349 C CA B SER A 1 107 ? 3.531 -4.826 -12.763 0.38 9.61 269 SER A CA 1
ATOM 1350 C C . SER A 1 107 ? 4.342 -3.764 -12.017 1.00 8.60 269 SER A C 1
ATOM 1351 O O . SER A 1 107 ? 4.234 -2.574 -12.319 1.00 8.78 269 SER A O 1
ATOM 1364 N N . HIS A 1 108 ? 5.132 -4.196 -11.033 1.00 8.61 270 HIS A N 1
ATOM 1365 C CA . HIS A 1 108 ? 6.008 -3.300 -10.294 1.00 7.96 270 HIS A CA 1
ATOM 1366 C C . HIS A 1 108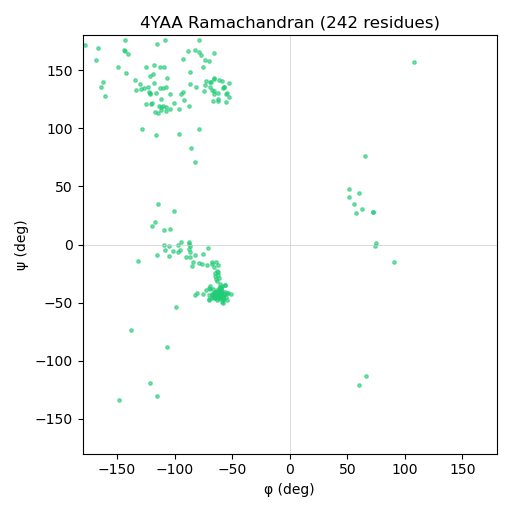 ? 7.012 -2.622 -11.221 1.00 7.91 270 HIS A C 1
ATOM 1367 O O . HIS A 1 108 ? 7.198 -1.405 -11.152 1.00 8.02 270 HIS A O 1
ATOM 1382 N N . PHE A 1 109 ? 7.647 -3.386 -12.106 1.00 7.73 271 PHE A N 1
ATOM 1383 C CA . PHE A 1 109 ? 8.572 -2.780 -13.058 1.00 7.92 271 PHE A CA 1
ATOM 1384 C C . PHE A 1 109 ? 7.867 -1.817 -13.993 1.00 7.97 271 PHE A C 1
ATOM 1385 O O . PHE A 1 109 ? 8.422 -0.771 -14.313 1.00 8.21 271 PHE A O 1
ATOM 1402 N N . ARG A 1 110 ? 6.677 -2.165 -14.476 1.00 8.63 272 ARG A N 1
ATOM 1403 C CA . ARG A 1 110 ? 5.945 -1.246 -15.331 1.00 9.20 272 ARG A CA 1
ATOM 1404 C C . ARG A 1 110 ? 5.620 0.044 -14.557 1.00 8.91 272 ARG A C 1
ATOM 1405 O O . ARG A 1 110 ? 5.745 1.140 -15.104 1.00 9.83 272 ARG A O 1
ATOM 1426 N N . MET A 1 111 ? 5.222 -0.083 -13.293 1.00 9.08 273 MET A N 1
ATOM 1427 C CA A MET A 1 111 ? 4.988 1.089 -12.477 0.44 10.25 273 MET A CA 1
ATOM 1428 C CA B MET A 1 111 ? 5.002 1.103 -12.447 0.56 9.47 273 MET A CA 1
ATOM 1429 C C . MET A 1 111 ? 6.259 1.959 -12.403 1.00 8.50 273 MET A C 1
ATOM 1430 O O . MET A 1 111 ? 6.211 3.183 -12.585 1.00 8.75 273 MET A O 1
ATOM 1455 N N . LEU A 1 112 ? 7.399 1.331 -12.146 1.00 8.03 274 LEU A N 1
ATOM 1456 C CA . LEU A 1 112 ? 8.641 2.074 -12.027 1.00 7.82 274 LEU A CA 1
ATOM 1457 C C . LEU A 1 112 ? 8.971 2.820 -13.315 1.00 7.58 274 LEU A C 1
ATOM 1458 O O . LEU A 1 112 ? 9.411 3.978 -13.283 1.00 7.81 274 LEU A O 1
ATOM 1473 N N . ALA A 1 113 ? 8.777 2.153 -14.451 1.00 7.49 275 ALA A N 1
ATOM 1474 C CA . ALA A 1 113 ? 9.094 2.756 -15.735 1.00 8.35 275 ALA A CA 1
ATOM 1475 C C . ALA A 1 113 ? 8.122 3.887 -16.081 1.00 8.42 275 ALA A C 1
ATOM 1476 O O . ALA A 1 113 ? 8.544 4.973 -16.500 1.00 8.22 275 ALA A O 1
ATOM 1483 N N . GLU A 1 114 ? 6.819 3.629 -15.935 1.00 8.66 276 GLU A N 1
ATOM 1484 C CA . GLU A 1 114 ? 5.819 4.637 -16.293 1.00 9.17 276 GLU A CA 1
ATOM 1485 C C . GLU A 1 114 ? 5.938 5.892 -15.435 1.00 8.51 276 GLU A C 1
ATOM 1486 O O . GLU A 1 114 ? 5.642 6.995 -15.903 1.00 9.41 276 GLU A O 1
ATOM 1498 N N . ASN A 1 115 ? 6.365 5.724 -14.188 1.00 8.01 277 ASN A N 1
ATOM 1499 C CA . ASN A 1 115 ? 6.578 6.846 -13.278 1.00 7.80 277 ASN A CA 1
ATOM 1500 C C . ASN A 1 115 ? 7.862 7.627 -13.610 1.00 7.69 277 ASN A C 1
ATOM 1501 O O . ASN A 1 115 ? 8.100 8.663 -13.002 1.00 8.14 277 ASN A O 1
ATOM 1512 N N . ARG A 1 116 ? 8.700 7.127 -14.523 1.00 7.22 278 ARG A N 1
ATOM 1513 C CA . ARG A 1 116 ? 9.998 7.773 -14.766 1.00 7.43 278 ARG A CA 1
ATOM 1514 C C . ARG A 1 116 ? 10.720 7.948 -13.416 1.00 7.34 278 ARG A C 1
ATOM 1515 O O . ARG A 1 116 ? 11.268 9.004 -13.084 1.00 8.10 278 ARG A O 1
ATOM 1536 N N . THR A 1 117 ? 10.729 6.864 -12.656 1.00 7.08 279 THR A N 1
ATOM 1537 C CA . THR A 1 117 ? 11.097 6.910 -11.245 1.00 6.91 279 THR A CA 1
ATOM 1538 C C . THR A 1 117 ? 12.472 7.526 -11.055 1.00 6.90 279 THR A C 1
ATOM 1539 O O . THR A 1 117 ? 13.459 7.005 -11.573 1.00 7.69 279 THR A O 1
ATOM 1550 N N . PRO A 1 118 ? 12.566 8.613 -10.263 1.00 6.68 280 PRO A N 1
ATOM 1551 C CA . PRO A 1 118 ? 13.866 9.283 -10.148 1.00 6.86 280 PRO A CA 1
ATOM 1552 C C . PRO A 1 118 ? 14.773 8.662 -9.093 1.00 6.34 280 PRO A C 1
ATOM 1553 O O . PRO A 1 118 ? 15.988 8.881 -9.115 1.00 7.12 280 PRO A O 1
ATOM 1564 N N . VAL A 1 119 ? 14.182 7.895 -8.180 1.00 6.16 281 VAL A N 1
ATOM 1565 C CA . VAL A 1 119 ? 14.923 7.074 -7.235 1.00 6.12 281 VAL A CA 1
ATOM 1566 C C . VAL A 1 119 ? 13.975 6.023 -6.673 1.00 6.21 281 VAL A C 1
ATOM 1567 O O . VAL A 1 119 ? 12.802 6.325 -6.391 1.00 6.38 281 VAL A O 1
ATOM 1580 N N . LEU A 1 120 ? 14.502 4.810 -6.524 1.00 6.05 282 LEU A N 1
ATOM 1581 C CA . LEU A 1 120 ? 13.847 3.720 -5.816 1.00 6.08 282 LEU A CA 1
ATOM 1582 C C . LEU A 1 120 ? 14.669 3.485 -4.552 1.00 5.83 282 LEU A C 1
ATOM 1583 O O . LEU A 1 120 ? 15.854 3.157 -4.656 1.00 6.68 282 LEU A O 1
ATOM 1599 N N . ALA A 1 121 ? 14.067 3.657 -3.377 1.00 5.82 283 ALA A N 1
ATOM 1600 C CA . ALA A 1 121 ? 14.761 3.434 -2.108 1.00 6.31 283 ALA A CA 1
ATOM 1601 C C . ALA A 1 121 ? 14.213 2.151 -1.502 1.00 6.32 283 ALA A C 1
ATOM 1602 O O . ALA A 1 121 ? 13.010 2.059 -1.203 1.00 7.29 283 ALA A O 1
ATOM 1609 N N . VAL A 1 122 ? 15.095 1.167 -1.325 1.00 6.27 284 VAL A N 1
ATOM 1610 C CA . VAL A 1 122 ? 14.739 -0.128 -0.756 1.00 6.19 284 VAL A CA 1
ATOM 1611 C C . VAL A 1 122 ? 15.368 -0.220 0.628 1.00 6.22 284 VAL A C 1
ATOM 1612 O O . VAL A 1 122 ? 16.597 -0.135 0.772 1.00 6.71 284 VAL A O 1
ATOM 1625 N N . LEU A 1 123 ? 14.514 -0.371 1.641 1.00 6.32 285 LEU A N 1
ATOM 1626 C CA . LEU A 1 123 ? 14.941 -0.306 3.033 1.00 6.52 285 LEU A CA 1
ATOM 1627 C C . LEU A 1 123 ? 14.893 -1.665 3.724 1.00 7.16 285 LEU A C 1
ATOM 1628 O O . LEU A 1 123 ? 15.219 -1.752 4.903 1.00 8.20 285 LEU A O 1
ATOM 1644 N N . ALA A 1 124 ? 14.477 -2.716 3.009 1.00 7.75 286 ALA A N 1
ATOM 1645 C CA . ALA A 1 124 ? 14.681 -4.086 3.466 1.00 8.42 286 ALA A CA 1
ATOM 1646 C C . ALA A 1 124 ? 16.150 -4.446 3.297 1.00 7.69 286 ALA A C 1
ATOM 1647 O O . ALA A 1 124 ? 16.747 -4.141 2.266 1.00 8.80 286 ALA A O 1
ATOM 1654 N N . SER A 1 125 ? 16.721 -5.105 4.298 1.00 8.33 287 SER A N 1
ATOM 1655 C CA . SER A 1 125 ? 18.143 -5.408 4.284 1.00 8.65 287 SER A CA 1
ATOM 1656 C C . SER A 1 125 ? 18.453 -6.609 3.399 1.00 9.23 287 SER A C 1
ATOM 1657 O O . SER A 1 125 ? 17.568 -7.398 3.036 1.00 9.18 287 SER A O 1
ATOM 1665 N N . SER A 1 126 ? 19.730 -6.775 3.085 1.00 9.57 288 SER A N 1
ATOM 1666 C CA . SER A 1 126 ? 20.179 -7.966 2.377 1.00 10.57 288 SER A CA 1
ATOM 1667 C C . SER A 1 126 ? 19.808 -9.267 3.093 1.00 11.33 288 SER A C 1
ATOM 1668 O O . SER A 1 126 ? 19.403 -10.243 2.458 1.00 11.82 288 SER A O 1
ATOM 1676 N N . SER A 1 127 ? 19.933 -9.278 4.417 1.00 12.06 289 SER A N 1
ATOM 1677 C CA A SER A 1 127 ? 19.620 -10.477 5.186 0.37 13.77 289 SER A CA 1
ATOM 1678 C CA B SER A 1 127 ? 19.614 -10.467 5.202 0.63 14.24 289 SER A CA 1
ATOM 1679 C C . SER A 1 127 ? 18.131 -10.804 5.089 1.00 12.44 289 SER A C 1
ATOM 1680 O O . SER A 1 127 ? 17.741 -11.968 4.990 1.00 13.71 289 SER A O 1
ATOM 1695 N N . GLU A 1 128 ? 17.289 -9.785 5.105 1.00 10.85 290 GLU A N 1
ATOM 1696 C CA A GLU A 1 128 ? 15.861 -10.000 4.979 0.55 10.44 290 GLU A CA 1
ATOM 1697 C CA B GLU A 1 128 ? 15.855 -10.006 4.968 0.45 10.24 290 GLU A CA 1
ATOM 1698 C C . GLU A 1 128 ? 15.499 -10.519 3.579 1.00 9.49 290 GLU A C 1
ATOM 1699 O O . GLU A 1 128 ? 14.719 -11.453 3.433 1.00 10.46 290 GLU A O 1
ATOM 1720 N N . ILE A 1 129 ? 16.071 -9.904 2.546 1.00 9.54 291 ILE A N 1
ATOM 1721 C CA . ILE A 1 129 ? 15.820 -10.331 1.170 1.00 9.86 291 ILE A CA 1
ATOM 1722 C C . ILE A 1 129 ? 16.268 -11.786 0.959 1.00 10.39 291 ILE A C 1
ATOM 1723 O O . ILE A 1 129 ? 15.607 -12.554 0.248 1.00 11.23 291 ILE A O 1
ATOM 1739 N N . ALA A 1 130 ? 17.375 -12.169 1.596 1.00 11.02 292 ALA A N 1
ATOM 1740 C CA . ALA A 1 130 ? 17.899 -13.525 1.491 1.00 12.48 292 ALA A CA 1
ATOM 1741 C C . ALA A 1 130 ? 17.054 -14.559 2.246 1.00 11.67 292 ALA A C 1
ATOM 1742 O O . ALA A 1 130 ? 17.200 -15.758 2.023 1.00 14.91 292 ALA A O 1
ATOM 1749 N N . ASN A 1 131 ? 16.202 -14.115 3.162 1.00 11.71 293 ASN A N 1
ATOM 1750 C CA . ASN A 1 131 ? 15.403 -15.023 3.967 1.00 12.91 293 ASN A CA 1
ATOM 1751 C C . ASN A 1 131 ? 14.223 -15.492 3.127 1.00 13.36 293 ASN A C 1
ATOM 1752 O O . ASN A 1 131 ? 13.259 -14.759 2.929 1.00 12.86 293 ASN A O 1
ATOM 1763 N N . GLN A 1 132 ? 14.358 -16.683 2.563 1.00 15.70 294 GLN A N 1
ATOM 1764 C CA A GLN A 1 132 ? 13.362 -17.246 1.680 0.58 18.12 294 GLN A CA 1
ATOM 1765 C CA B GLN A 1 132 ? 13.357 -17.248 1.670 0.42 17.85 294 GLN A CA 1
ATOM 1766 C C . GLN A 1 132 ? 11.943 -17.210 2.255 1.00 16.61 294 GLN A C 1
ATOM 1767 O O . GLN A 1 132 ? 10.969 -17.018 1.521 1.00 17.40 294 GLN A O 1
ATOM 1792 N N . ARG A 1 133 ? 11.824 -17.391 3.567 1.00 16.84 295 ARG A N 1
ATOM 1793 C CA . ARG A 1 133 ? 10.511 -17.422 4.210 1.00 17.55 295 ARG A CA 1
ATOM 1794 C C . ARG A 1 133 ? 9.761 -16.094 4.078 1.00 17.30 295 ARG A C 1
ATOM 1795 O O . ARG A 1 133 ? 8.537 -16.055 4.179 1.00 19.68 295 ARG A O 1
ATOM 1816 N N . PHE A 1 134 ? 10.492 -15.009 3.858 1.00 13.74 296 PHE A N 1
ATOM 1817 C CA . PHE A 1 134 ? 9.877 -13.691 3.721 1.00 13.30 296 PHE A CA 1
ATOM 1818 C C . PHE A 1 134 ? 9.363 -13.403 2.298 1.00 12.50 296 PHE A C 1
ATOM 1819 O O . PHE A 1 134 ? 8.601 -12.468 2.104 1.00 13.55 296 PHE A O 1
ATOM 1836 N N . GLY A 1 135 ? 9.769 -14.180 1.301 1.00 12.11 297 GLY A N 1
ATOM 1837 C CA . GLY A 1 135 ? 9.211 -14.011 -0.034 1.00 12.48 297 GLY A CA 1
ATOM 1838 C C . GLY A 1 135 ? 9.432 -12.630 -0.637 1.00 11.51 297 GLY A C 1
ATOM 1839 O O . GLY A 1 135 ? 8.507 -12.050 -1.227 1.00 11.70 297 GLY A O 1
ATOM 1843 N N . MET A 1 136 ? 10.654 -12.113 -0.488 1.00 10.97 298 MET A N 1
ATOM 1844 C CA A MET A 1 136 ? 11.039 -10.816 -1.045 0.71 10.19 298 MET A CA 1
ATOM 1845 C CA B MET A 1 136 ? 11.037 -10.820 -1.037 0.29 11.59 298 MET A CA 1
ATOM 1846 C C . MET A 1 136 ? 12.059 -11.047 -2.162 1.00 10.76 298 MET A C 1
ATOM 1847 O O . MET A 1 136 ? 13.235 -11.269 -1.910 1.00 11.85 298 MET A O 1
ATOM 1872 N N . PRO A 1 137 ? 11.601 -11.013 -3.422 1.00 10.59 299 PRO A N 1
ATOM 1873 C CA . PRO A 1 137 ? 12.511 -11.337 -4.526 1.00 11.72 299 PRO A CA 1
ATOM 1874 C C . PRO A 1 137 ? 13.633 -10.319 -4.676 1.00 10.04 299 PRO A C 1
ATOM 1875 O O . PRO A 1 137 ? 13.398 -9.118 -4.513 1.00 9.58 299 PRO A O 1
ATOM 1886 N N . ASP A 1 138 ? 14.830 -10.786 -5.018 1.00 10.89 300 ASP A N 1
ATOM 1887 C CA . ASP A 1 138 ? 15.981 -9.902 -5.186 1.00 10.75 300 ASP A CA 1
ATOM 1888 C C . ASP A 1 138 ? 15.957 -9.267 -6.578 1.00 11.25 300 ASP A C 1
ATOM 1889 O O . ASP A 1 138 ? 16.770 -9.596 -7.435 1.00 18.25 300 ASP A O 1
ATOM 1898 N N . TYR A 1 139 ? 15.016 -8.354 -6.792 1.00 9.23 301 TYR A N 1
ATOM 1899 C CA . TYR A 1 139 ? 14.659 -7.916 -8.125 1.00 9.64 301 TYR A CA 1
ATOM 1900 C C . TYR A 1 139 ? 15.509 -6.772 -8.655 1.00 9.07 301 TYR A C 1
ATOM 1901 O O . TYR A 1 139 ? 15.419 -6.438 -9.832 1.00 9.39 301 TYR A O 1
ATOM 1919 N N . PHE A 1 140 ? 16.314 -6.156 -7.795 1.00 9.93 302 PHE A N 1
ATOM 1920 C CA . PHE A 1 140 ? 17.061 -4.967 -8.192 1.00 10.61 302 PHE A CA 1
ATOM 1921 C C . PHE A 1 140 ? 18.578 -5.166 -8.178 1.00 10.48 302 PHE A C 1
ATOM 1922 O O . PHE A 1 140 ? 19.303 -4.307 -8.679 1.00 12.29 302 PHE A O 1
ATOM 1939 N N . ARG A 1 141 ? 19.065 -6.279 -7.644 1.00 12.65 303 ARG A N 1
ATOM 1940 C CA . ARG A 1 141 ? 20.508 -6.535 -7.614 1.00 13.85 303 ARG A CA 1
ATOM 1941 C C . ARG A 1 141 ? 20.973 -7.549 -8.624 1.00 15.75 303 ARG A C 1
ATOM 1942 O O . ARG A 1 141 ? 22.159 -7.848 -8.722 1.00 19.01 303 ARG A O 1
ATOM 1963 N N . GLN A 1 142 ? 20.037 -8.085 -9.377 1.00 15.48 304 GLN A N 1
ATOM 1964 C CA . GLN A 1 142 ? 20.392 -8.998 -10.432 1.00 17.04 304 GLN A CA 1
ATOM 1965 C C . GLN A 1 142 ? 19.491 -8.697 -11.603 1.00 14.45 304 GLN A C 1
ATOM 1966 O O . GLN A 1 142 ? 18.481 -8.022 -11.480 1.00 14.53 304 GLN A O 1
ATOM 1980 N N . SER A 1 143 ? 19.890 -9.196 -12.752 1.00 14.95 305 SER A N 1
ATOM 1981 C CA . SER A 1 143 ? 19.153 -8.983 -13.971 1.00 14.14 305 SER A CA 1
ATOM 1982 C C . SER A 1 143 ? 18.174 -10.144 -14.194 1.00 13.69 305 SER A C 1
ATOM 1983 O O . SER A 1 143 ? 18.334 -11.216 -13.614 1.00 17.36 305 SER A O 1
ATOM 1991 N N . GLY A 1 144 ? 17.149 -9.921 -15.012 1.00 13.16 306 GLY A N 1
ATOM 1992 C CA . GLY A 1 144 ? 16.144 -10.941 -15.249 1.00 14.97 306 GLY A CA 1
ATOM 1993 C C . GLY A 1 144 ? 15.090 -10.523 -16.250 1.00 12.34 306 GLY A C 1
ATOM 1994 O O . GLY A 1 144 ? 15.044 -9.375 -16.655 1.00 11.66 306 GLY A O 1
ATOM 1998 N N . THR A 1 145 ? 14.239 -11.468 -16.649 1.00 13.99 307 THR A N 1
ATOM 1999 C CA . THR A 1 145 ? 13.093 -11.180 -17.512 1.00 14.15 307 THR A CA 1
ATOM 2000 C C . THR A 1 145 ? 11.816 -11.621 -16.784 1.00 14.39 307 THR A C 1
ATOM 2001 O O . THR A 1 145 ? 11.742 -12.723 -16.247 1.00 16.84 307 THR A O 1
ATOM 2012 N N . TYR A 1 146 ? 10.832 -10.726 -16.758 1.00 11.73 308 TYR A N 1
ATOM 2013 C CA . TYR A 1 146 ? 9.596 -10.891 -16.002 1.00 12.50 308 TYR A CA 1
ATOM 2014 C C . TYR A 1 146 ? 8.451 -10.634 -16.972 1.00 12.29 308 TYR A C 1
ATOM 2015 O O . TYR A 1 146 ? 8.162 -9.483 -17.305 1.00 11.57 308 TYR A O 1
ATOM 2033 N N . GLY A 1 147 ? 7.847 -11.697 -17.488 1.00 13.00 309 GLY A N 1
ATOM 2034 C CA . GLY A 1 147 ? 6.874 -11.538 -18.543 1.00 13.59 309 GLY A CA 1
ATOM 2035 C C . GLY A 1 147 ? 7.527 -10.874 -19.739 1.00 14.13 309 GLY A C 1
ATOM 2036 O O . GLY A 1 147 ? 8.506 -11.382 -20.289 1.00 14.38 309 GLY A O 1
ATOM 2040 N N . SER A 1 148 ? 6.999 -9.722 -20.131 1.00 12.49 310 SER A N 1
ATOM 2041 C CA A SER A 1 148 ? 7.517 -8.997 -21.284 1.00 11.68 310 SER A CA 1
ATOM 2042 C C . SER A 1 148 ? 8.655 -8.036 -20.959 1.00 10.59 310 SER A C 1
ATOM 2043 O O . SER A 1 148 ? 9.222 -7.424 -21.878 1.00 10.72 310 SER A O 1
ATOM 2050 N N . ILE A 1 149 ? 8.998 -7.905 -19.678 1.00 9.77 311 ILE A N 1
ATOM 2051 C CA . ILE A 1 149 ? 9.956 -6.896 -19.256 1.00 9.41 311 ILE A CA 1
ATOM 2052 C C . ILE A 1 149 ? 11.309 -7.519 -18.946 1.00 9.88 311 ILE A C 1
ATOM 2053 O O . ILE A 1 149 ? 11.392 -8.468 -18.172 1.00 11.55 311 ILE A O 1
ATOM 2069 N N . THR A 1 150 ? 12.374 -6.958 -19.528 1.00 9.07 312 THR A N 1
ATOM 2070 C CA . THR A 1 150 ? 13.741 -7.382 -19.220 1.00 9.29 312 THR A CA 1
ATOM 2071 C C . THR A 1 150 ? 14.433 -6.277 -18.441 1.00 8.72 312 THR A C 1
ATOM 2072 O O . THR A 1 150 ? 14.325 -5.106 -18.798 1.00 9.86 312 THR A O 1
ATOM 2083 N N . VAL A 1 151 ? 15.129 -6.662 -17.375 1.00 8.90 313 VAL A N 1
ATOM 2084 C CA . VAL A 1 151 ? 15.742 -5.702 -16.472 1.00 9.13 313 VAL A CA 1
ATOM 2085 C C . VAL A 1 151 ? 17.217 -6.024 -16.315 1.00 10.18 313 VAL A C 1
ATOM 2086 O O . VAL A 1 151 ? 17.606 -7.181 -16.129 1.00 12.42 313 VAL A O 1
ATOM 2099 N N . GLU A 1 152 ? 18.043 -4.990 -16.396 1.00 10.40 314 GLU A N 1
ATOM 2100 C CA . GLU A 1 152 ? 19.477 -5.111 -16.165 1.00 12.67 314 GLU A CA 1
ATOM 2101 C C . GLU A 1 152 ? 19.839 -4.291 -14.938 1.00 10.15 314 GLU A C 1
ATOM 2102 O O . GLU A 1 152 ? 19.459 -3.136 -14.834 1.00 12.23 314 GLU A O 1
ATOM 2114 N N . SER A 1 153 ? 20.567 -4.891 -14.009 1.00 10.02 315 SER A N 1
ATOM 2115 C CA . SER A 1 153 ? 21.055 -4.187 -12.834 1.00 9.95 315 SER A CA 1
ATOM 2116 C C . SER A 1 153 ? 22.562 -3.966 -12.949 1.00 10.17 315 SER A C 1
ATOM 2117 O O . SER A 1 153 ? 23.293 -4.876 -13.339 1.00 12.42 315 SER A O 1
ATOM 2125 N N . LYS A 1 154 ? 23.003 -2.753 -12.622 1.00 9.83 316 LYS A N 1
ATOM 2126 C CA . LYS A 1 154 ? 24.420 -2.409 -12.550 1.00 10.90 316 LYS A CA 1
ATOM 2127 C C . LYS A 1 154 ? 24.691 -1.723 -11.221 1.00 10.35 316 LYS A C 1
ATOM 2128 O O . LYS A 1 154 ? 23.918 -0.893 -10.770 1.00 11.17 316 LYS A O 1
ATOM 2147 N N . MET A 1 155 ? 25.802 -2.067 -10.589 1.00 12.10 317 MET A N 1
ATOM 2148 C CA A MET A 1 155 ? 26.212 -1.415 -9.360 0.68 11.93 317 MET A CA 1
ATOM 2149 C CA B MET A 1 155 ? 26.206 -1.420 -9.352 0.32 13.82 317 MET A CA 1
ATOM 2150 C C . MET A 1 155 ? 26.845 -0.062 -9.635 1.00 11.89 317 MET A C 1
ATOM 2151 O O . MET A 1 155 ? 27.623 0.093 -10.593 1.00 15.16 317 MET A O 1
ATOM 2176 N N . THR A 1 156 ? 26.536 0.911 -8.786 1.00 10.83 318 THR A N 1
ATOM 2177 C CA . THR A 1 156 ? 27.138 2.226 -8.900 1.00 10.92 318 THR A CA 1
ATOM 2178 C C . THR A 1 156 ? 27.882 2.560 -7.597 1.00 10.36 318 THR A C 1
ATOM 2179 O O . THR A 1 156 ? 28.829 1.866 -7.246 1.00 13.88 318 THR A O 1
ATOM 2190 N N . GLN A 1 157 ? 27.488 3.613 -6.906 1.00 11.32 319 GLN A N 1
ATOM 2191 C CA A GLN A 1 157 ? 28.213 4.074 -5.735 0.67 9.13 319 GLN A CA 1
ATOM 2192 C CA B GLN A 1 157 ? 28.237 4.088 -5.748 0.33 12.31 319 GLN A CA 1
ATOM 2193 C C . GLN A 1 157 ? 27.849 3.357 -4.457 1.00 9.85 319 GLN A C 1
ATOM 2194 O O . GLN A 1 157 ? 26.888 2.585 -4.401 1.00 14.15 319 GLN A O 1
ATOM 2219 N N . GLN A 1 158 ? 28.625 3.634 -3.422 1.00 9.28 320 GLN A N 1
ATOM 2220 C CA A GLN A 1 158 ? 28.257 3.272 -2.068 0.55 9.79 320 GLN A CA 1
ATOM 2221 C CA B GLN A 1 158 ? 28.255 3.271 -2.060 0.45 11.17 320 GLN A CA 1
ATOM 2222 C C . GLN A 1 158 ? 28.457 4.506 -1.199 1.00 9.65 320 GLN A C 1
ATOM 2223 O O . GLN A 1 158 ? 29.519 5.129 -1.245 1.00 10.29 320 GLN A O 1
ATOM 2248 N N . VAL A 1 159 ? 27.433 4.853 -0.415 1.00 8.55 321 VAL A N 1
ATOM 2249 C CA . VAL A 1 159 ? 27.457 6.056 0.425 1.00 8.32 321 VAL A CA 1
ATOM 2250 C C . VAL A 1 159 ? 27.169 5.663 1.871 1.00 7.88 321 VAL A C 1
ATOM 2251 O O . VAL A 1 159 ? 26.119 5.098 2.186 1.00 8.07 321 VAL A O 1
ATOM 2264 N N . GLY A 1 160 ? 28.105 5.964 2.766 1.00 8.08 322 GLY A N 1
ATOM 2265 C CA . GLY A 1 160 ? 27.889 5.716 4.178 1.00 8.61 322 GLY A CA 1
ATOM 2266 C C . GLY A 1 160 ? 26.892 6.698 4.762 1.00 8.31 322 GLY A C 1
ATOM 2267 O O . GLY A 1 160 ? 26.923 7.874 4.431 1.00 9.19 322 GLY A O 1
ATOM 2271 N N . LEU A 1 161 ? 26.027 6.204 5.645 1.00 8.39 323 LEU A N 1
ATOM 2272 C CA . LEU A 1 161 ? 24.966 7.003 6.237 1.00 8.32 323 LEU A CA 1
ATOM 2273 C C . LEU A 1 161 ? 25.188 7.331 7.705 1.00 8.97 323 LEU A C 1
ATOM 2274 O O . LEU A 1 161 ? 24.400 8.088 8.289 1.00 10.27 323 LEU A O 1
ATOM 2290 N N . GLY A 1 162 ? 26.245 6.777 8.301 1.00 10.30 324 GLY A N 1
ATOM 2291 C CA . GLY A 1 162 ? 26.481 6.896 9.733 1.00 11.86 324 GLY A CA 1
ATOM 2292 C C . GLY A 1 162 ? 26.221 5.576 10.439 1.00 11.68 324 GLY A C 1
ATOM 2293 O O . GLY A 1 162 ? 25.485 4.735 9.947 1.00 11.64 324 GLY A O 1
ATOM 2297 N N . ASP A 1 163 ? 26.830 5.400 11.608 1.00 13.91 325 ASP A N 1
ATOM 2298 C CA . ASP A 1 163 ? 26.610 4.213 12.439 1.00 16.93 325 ASP A CA 1
ATOM 2299 C C . ASP A 1 163 ? 26.929 2.914 11.696 1.00 16.02 325 ASP A C 1
ATOM 2300 O O . ASP A 1 163 ? 26.374 1.867 12.013 1.00 18.15 325 ASP A O 1
ATOM 2309 N N . GLY A 1 164 ? 27.830 2.983 10.718 1.00 14.36 326 GLY A N 1
ATOM 2310 C CA . GLY A 1 164 ? 28.192 1.829 9.909 1.00 15.45 326 GLY A CA 1
ATOM 2311 C C . GLY A 1 164 ? 27.157 1.418 8.874 1.00 12.34 326 GLY A C 1
ATOM 2312 O O . GLY A 1 164 ? 27.363 0.443 8.155 1.00 13.52 326 GLY A O 1
ATOM 2316 N N . ILE A 1 165 ? 26.060 2.160 8.788 1.00 10.41 327 ILE A N 1
ATOM 2317 C CA A ILE A 1 165 ? 24.982 1.834 7.858 0.59 9.91 327 ILE A CA 1
ATOM 2318 C CA B ILE A 1 165 ? 24.994 1.823 7.857 0.41 10.63 327 ILE A CA 1
ATOM 2319 C C . ILE A 1 165 ? 25.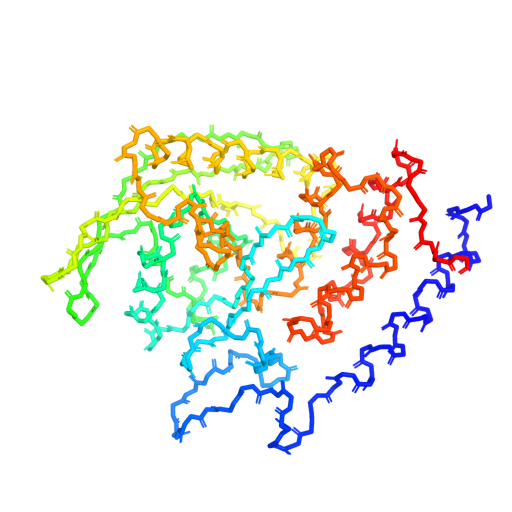396 2.323 6.474 1.00 9.62 327 ILE A C 1
ATOM 2320 O O . ILE A 1 165 ? 25.869 3.451 6.331 1.00 10.36 327 ILE A O 1
ATOM 2349 N N . MET A 1 166 ? 25.222 1.476 5.461 1.00 9.00 328 MET A N 1
ATOM 2350 C CA A MET A 1 166 ? 25.701 1.753 4.116 0.46 9.17 328 MET A CA 1
ATOM 2351 C CA B MET A 1 166 ? 25.700 1.762 4.111 0.54 9.20 328 MET A CA 1
ATOM 2352 C C . MET A 1 166 ? 24.573 1.706 3.097 1.00 8.50 328 MET A C 1
ATOM 2353 O O . MET A 1 166 ? 23.780 0.763 3.082 1.00 9.92 328 MET A O 1
ATOM 2378 N N . ALA A 1 167 ? 24.533 2.718 2.233 1.00 7.65 329 ALA A N 1
ATOM 2379 C CA . ALA A 1 167 ? 23.644 2.732 1.076 1.00 7.62 329 ALA A CA 1
ATOM 2380 C C . ALA A 1 167 ? 24.409 2.243 -0.142 1.00 7.95 329 ALA A C 1
ATOM 2381 O O . ALA A 1 167 ? 25.385 2.867 -0.559 1.00 10.36 329 ALA A O 1
ATOM 2388 N N . ASP A 1 168 ? 23.968 1.115 -0.688 1.00 7.52 330 ASP A N 1
ATOM 2389 C CA . ASP A 1 168 ? 24.507 0.577 -1.922 1.00 8.46 330 ASP A CA 1
ATOM 2390 C C . ASP A 1 168 ? 23.627 1.058 -3.062 1.00 7.69 330 ASP A C 1
ATOM 2391 O O . ASP A 1 168 ? 22.406 0.882 -3.002 1.00 8.54 330 ASP A O 1
ATOM 2400 N N . MET A 1 169 ? 24.224 1.619 -4.100 1.00 7.73 331 MET A N 1
ATOM 2401 C CA . MET A 1 169 ? 23.434 2.146 -5.197 1.00 7.98 331 MET A CA 1
ATOM 2402 C C . MET A 1 169 ? 23.586 1.298 -6.444 1.00 7.81 331 MET A C 1
ATOM 2403 O O . MET A 1 169 ? 24.602 0.634 -6.664 1.00 8.30 331 MET A O 1
ATOM 2417 N N . TYR A 1 170 ? 22.535 1.345 -7.262 1.00 7.50 332 TYR A N 1
ATOM 2418 C CA . TYR A 1 170 ? 22.449 0.589 -8.500 1.00 7.99 332 TYR A CA 1
ATOM 2419 C C . TYR A 1 170 ? 21.730 1.440 -9.530 1.00 7.88 332 TYR A C 1
ATOM 2420 O O . TYR A 1 170 ? 21.077 2.443 -9.218 1.00 8.34 332 TYR A O 1
ATOM 2438 N N . THR A 1 171 ? 21.823 1.016 -10.777 1.00 8.74 333 THR A N 1
ATOM 2439 C CA A THR A 1 171 ? 20.920 1.498 -11.812 0.68 10.40 333 THR A CA 1
ATOM 2440 C CA B THR A 1 171 ? 20.911 1.505 -11.791 0.32 10.52 333 THR A CA 1
ATOM 2441 C C . THR A 1 171 ? 20.195 0.291 -12.367 1.00 9.28 333 THR A C 1
ATOM 2442 O O . THR A 1 171 ? 20.823 -0.723 -12.684 1.00 11.03 333 THR A O 1
ATOM 2460 N N . LEU A 1 172 ? 18.878 0.408 -12.480 1.00 8.75 334 LEU A N 1
ATOM 2461 C CA A LEU A 1 172 ? 18.034 -0.630 -13.022 0.43 9.97 334 LEU A CA 1
ATOM 2462 C CA B LEU A 1 172 ? 18.030 -0.629 -13.062 0.57 9.77 334 LEU A CA 1
ATOM 2463 C C . LEU A 1 172 ? 17.510 -0.169 -14.383 1.00 10.66 334 LEU A C 1
ATOM 2464 O O . LEU A 1 172 ? 16.757 0.798 -14.438 1.00 13.75 334 LEU A O 1
ATOM 2493 N N . THR A 1 173 ? 17.885 -0.863 -15.456 1.00 9.88 335 THR A N 1
ATOM 2494 C CA . THR A 1 173 ? 17.416 -0.519 -16.790 1.00 10.76 335 THR A CA 1
ATOM 2495 C C . THR A 1 173 ? 16.288 -1.460 -17.163 1.00 10.98 335 THR A C 1
ATOM 2496 O O . THR A 1 173 ? 16.449 -2.678 -17.144 1.00 13.39 335 THR A O 1
ATOM 2507 N N . ILE A 1 174 ? 15.133 -0.870 -17.463 1.00 8.41 336 ILE A N 1
ATOM 2508 C CA . ILE A 1 174 ? 13.879 -1.593 -17.665 1.00 8.19 336 ILE A CA 1
ATOM 2509 C C . ILE A 1 174 ? 13.483 -1.479 -19.134 1.00 7.98 336 ILE A C 1
ATOM 2510 O O . ILE A 1 174 ? 13.231 -0.372 -19.630 1.00 8.68 336 ILE A O 1
ATOM 2526 N N . ARG A 1 175 ? 13.465 -2.621 -19.815 1.00 8.18 337 ARG A N 1
ATOM 2527 C CA . ARG A 1 175 ? 13.233 -2.702 -21.259 1.00 8.79 337 ARG A CA 1
ATOM 2528 C C . ARG A 1 175 ? 11.970 -3.506 -21.542 1.00 8.42 337 ARG A C 1
ATOM 2529 O O . ARG A 1 175 ? 11.736 -4.546 -20.924 1.00 9.36 337 ARG A O 1
ATOM 2550 N N . GLU A 1 176 ? 11.165 -3.050 -22.497 1.00 8.74 338 GLU A N 1
ATOM 2551 C CA . GLU A 1 176 ? 9.934 -3.747 -22.861 1.00 8.74 338 GLU A CA 1
ATOM 2552 C C . GLU A 1 176 ? 9.513 -3.289 -24.247 1.00 8.99 338 GLU A C 1
ATOM 2553 O O . GLU A 1 176 ? 9.405 -2.090 -24.492 1.00 10.25 338 GLU A O 1
ATOM 2565 N N . ALA A 1 177 ? 9.273 -4.221 -25.164 1.00 9.49 339 ALA A N 1
ATOM 2566 C CA . ALA A 1 177 ? 8.880 -3.828 -26.507 1.00 11.11 339 ALA A CA 1
ATOM 2567 C C . ALA A 1 177 ? 7.627 -2.976 -26.437 1.00 10.91 339 ALA A C 1
ATOM 2568 O O . ALA A 1 177 ? 6.682 -3.305 -25.725 1.00 11.66 339 ALA A O 1
ATOM 2575 N N . GLY A 1 178 ? 7.611 -1.884 -27.188 1.00 11.86 340 GLY A N 1
ATOM 2576 C CA . GLY A 1 178 ? 6.484 -0.967 -27.187 1.00 14.57 340 GLY A CA 1
ATOM 2577 C C . GLY A 1 178 ? 6.572 0.158 -26.166 1.00 13.15 340 GLY A C 1
ATOM 2578 O O . GLY A 1 178 ? 5.821 1.130 -26.251 1.00 16.82 340 GLY A O 1
ATOM 2582 N N . GLN A 1 179 ? 7.475 0.023 -25.200 1.00 11.61 341 GLN A N 1
ATOM 2583 C CA . GLN A 1 179 ? 7.685 1.037 -24.167 1.00 10.65 341 GLN A CA 1
ATOM 2584 C C . GLN A 1 179 ? 9.049 1.670 -24.350 1.00 10.74 341 GLN A C 1
ATOM 2585 O O . GLN A 1 179 ? 9.990 1.031 -24.828 1.00 10.62 341 GLN A O 1
ATOM 2599 N N . LYS A 1 180 ? 9.193 2.914 -23.915 1.00 10.39 342 LYS A N 1
ATOM 2600 C CA . LYS A 1 180 ? 10.517 3.499 -23.844 1.00 10.29 342 LYS A CA 1
ATOM 2601 C C . LYS A 1 180 ? 11.316 2.828 -22.744 1.00 9.41 342 LYS A C 1
ATOM 2602 O O . LYS A 1 180 ? 10.798 2.561 -21.658 1.00 9.69 342 LYS A O 1
ATOM 2621 N N . THR A 1 181 ? 12.592 2.580 -23.008 1.00 9.78 343 THR A N 1
ATOM 2622 C CA . THR A 1 181 ? 13.496 2.073 -21.985 1.00 9.84 343 THR A CA 1
ATOM 2623 C C . THR A 1 181 ? 13.752 3.162 -20.943 1.00 9.96 343 THR A C 1
ATOM 2624 O O . THR A 1 181 ? 13.982 4.323 -21.289 1.00 11.28 343 THR A O 1
ATOM 2635 N N . ILE A 1 182 ? 13.708 2.764 -19.676 1.00 9.21 344 ILE A N 1
ATOM 2636 C CA . ILE A 1 182 ? 13.853 3.672 -18.540 1.00 9.48 344 ILE A CA 1
ATOM 2637 C C . ILE A 1 182 ? 14.903 3.115 -17.591 1.00 9.23 344 ILE A C 1
ATOM 2638 O O . ILE A 1 182 ? 14.889 1.915 -17.287 1.00 10.28 344 ILE A O 1
ATOM 2654 N N . SER A 1 183 ? 15.820 3.973 -17.133 1.00 8.09 345 SER A N 1
ATOM 2655 C CA A SER A 1 183 ? 16.783 3.574 -16.116 0.31 7.81 345 SER A CA 1
ATOM 2656 C CA B SER A 1 183 ? 16.786 3.578 -16.116 0.45 8.40 345 SER A CA 1
ATOM 2657 C CA C SER A 1 183 ? 16.783 3.580 -16.119 0.24 8.57 345 SER A CA 1
ATOM 2658 C C . SER A 1 183 ? 16.423 4.256 -14.800 1.00 7.37 345 SER A C 1
ATOM 2659 O O . SER A 1 183 ? 16.115 5.439 -14.764 1.00 9.19 345 SER A O 1
ATOM 2677 N N . VAL A 1 184 ? 16.450 3.481 -13.728 1.00 7.49 346 VAL A N 1
ATOM 2678 C CA . VAL A 1 184 ? 16.022 3.934 -12.407 1.00 7.59 346 VAL A CA 1
ATOM 2679 C C . VAL A 1 184 ? 17.188 3.828 -11.428 1.00 7.40 346 VAL A C 1
ATOM 2680 O O . VAL A 1 184 ? 17.729 2.734 -11.206 1.00 7.45 346 VAL A O 1
ATOM 2693 N N . PRO A 1 185 ? 17.581 4.946 -10.797 1.00 6.86 347 PRO A N 1
ATOM 2694 C CA . PRO A 1 185 ? 18.567 4.873 -9.713 1.00 7.28 347 PRO A CA 1
ATOM 2695 C C . PRO A 1 185 ? 17.969 4.164 -8.501 1.00 6.78 347 PRO A C 1
ATOM 2696 O O . PRO A 1 185 ? 16.813 4.441 -8.145 1.00 7.60 347 PRO A O 1
ATOM 2707 N N . VAL A 1 186 ? 18.760 3.322 -7.843 1.00 6.53 348 VAL A N 1
ATOM 2708 C CA . VAL A 1 186 ? 18.315 2.595 -6.660 1.00 6.32 348 VAL A CA 1
ATOM 2709 C C . VAL A 1 186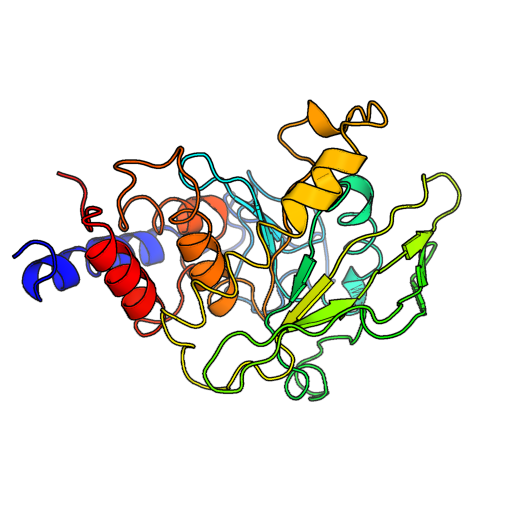 ? 19.250 2.915 -5.503 1.00 6.57 348 VAL A C 1
ATOM 2710 O O . VAL A 1 186 ? 20.477 2.893 -5.667 1.00 7.75 348 VAL A O 1
ATOM 2723 N N . VAL A 1 187 ? 18.663 3.181 -4.340 1.00 6.21 349 VAL A N 1
ATOM 2724 C CA . VAL A 1 187 ? 19.380 3.321 -3.083 1.00 6.30 349 VAL A CA 1
ATOM 2725 C C . VAL A 1 187 ? 18.920 2.170 -2.200 1.00 6.59 349 VAL A C 1
ATOM 2726 O O . VAL A 1 187 ? 17.755 2.134 -1.796 1.00 7.52 349 VAL A O 1
ATOM 2739 N N . HIS A 1 188 ? 19.821 1.237 -1.897 1.00 6.39 350 HIS A N 1
ATOM 2740 C CA . HIS A 1 188 ? 19.491 0.073 -1.078 1.00 6.72 350 HIS A CA 1
ATOM 2741 C C . HIS A 1 188 ? 20.248 0.144 0.243 1.00 6.74 350 HIS A C 1
ATOM 2742 O O . HIS A 1 188 ? 21.485 0.119 0.253 1.00 7.10 350 HIS A O 1
ATOM 2757 N N . VAL A 1 189 ? 19.532 0.202 1.358 1.00 6.61 351 VAL A N 1
ATOM 2758 C CA . VAL A 1 189 ? 20.188 0.182 2.671 1.00 6.93 351 VAL A CA 1
ATOM 2759 C C . VAL A 1 189 ? 20.396 -1.283 3.053 1.00 7.56 351 VAL A C 1
ATOM 2760 O O . VAL A 1 189 ? 19.604 -1.908 3.769 1.00 7.79 351 VAL A O 1
ATOM 2773 N N . GLY A 1 190 ? 21.482 -1.838 2.520 1.00 7.79 352 GLY A N 1
ATOM 2774 C CA . GLY A 1 190 ? 21.703 -3.271 2.584 1.00 8.79 352 GLY A CA 1
ATOM 2775 C C . GLY A 1 190 ? 21.889 -3.813 3.983 1.00 8.43 352 GLY A C 1
ATOM 2776 O O . GLY A 1 190 ? 21.599 -4.981 4.225 1.00 10.26 352 GLY A O 1
ATOM 2780 N N . ASN A 1 191 ? 22.386 -2.987 4.906 1.00 8.23 353 ASN A N 1
ATOM 2781 C CA . ASN A 1 191 ? 22.551 -3.410 6.289 1.00 8.80 353 ASN A CA 1
ATOM 2782 C C . ASN A 1 191 ? 21.635 -2.641 7.244 1.00 8.39 353 ASN A C 1
ATOM 2783 O O . ASN A 1 191 ? 21.998 -2.398 8.398 1.00 9.40 353 ASN A O 1
ATOM 2794 N N . TYR A 1 192 ? 20.429 -2.303 6.789 1.00 8.26 354 TYR A N 1
ATOM 2795 C CA . TYR A 1 192 ? 19.436 -1.741 7.699 1.00 8.56 354 TYR A CA 1
ATOM 2796 C C . TYR A 1 192 ? 19.275 -2.730 8.861 1.00 9.03 354 TYR A C 1
ATOM 2797 O O . TYR A 1 192 ? 19.084 -3.921 8.627 1.00 9.82 354 TYR A O 1
ATOM 2815 N N . PRO A 1 193 ? 19.357 -2.263 10.111 1.00 9.47 355 PRO A N 1
ATOM 2816 C CA . PRO A 1 193 ? 19.332 -3.203 11.238 1.00 11.35 355 PRO A CA 1
ATOM 2817 C C . PRO A 1 193 ? 17.954 -3.776 11.482 1.00 12.52 355 PRO A C 1
ATOM 2818 O O . PRO A 1 193 ? 16.949 -3.198 11.088 1.00 14.00 355 PRO A O 1
ATOM 2829 N N . ASP A 1 194 ? 17.910 -4.916 12.156 1.00 16.32 356 ASP A N 1
ATOM 2830 C CA A ASP A 1 194 ? 16.639 -5.538 12.493 0.54 17.93 356 ASP A CA 1
ATOM 2831 C CA B ASP A 1 194 ? 16.642 -5.543 12.497 0.46 19.83 356 ASP A CA 1
ATOM 2832 C C . ASP A 1 194 ? 16.156 -5.126 13.880 1.00 15.79 356 ASP A C 1
ATOM 2833 O O . ASP A 1 194 ? 16.948 -4.788 14.765 1.00 16.86 356 ASP A O 1
ATOM 2848 N N . GLN A 1 195 ? 14.843 -5.125 14.039 1.00 13.50 357 GLN A N 1
ATOM 2849 C CA . GLN A 1 195 ? 14.202 -4.952 15.335 1.00 13.68 357 GLN A CA 1
ATOM 2850 C C . GLN A 1 195 ? 14.611 -3.677 16.061 1.00 13.44 357 GLN A C 1
ATOM 2851 O O . GLN A 1 195 ? 14.669 -3.648 17.283 1.00 14.44 357 GLN A O 1
ATOM 2865 N N . THR A 1 196 ? 14.852 -2.608 15.318 1.00 13.32 358 THR A N 1
ATOM 2866 C CA . THR A 1 196 ? 15.200 -1.339 15.919 1.00 12.63 358 THR A CA 1
ATOM 2867 C C . THR A 1 196 ? 15.129 -0.253 14.877 1.00 15.78 358 THR A C 1
ATOM 2868 O O . THR A 1 196 ? 15.251 -0.535 13.674 1.00 20.17 358 THR A O 1
ATOM 2879 N N . ALA A 1 197 ? 14.983 0.987 15.311 1.00 12.40 359 ALA A N 1
ATOM 2880 C CA . ALA A 1 197 ? 14.973 2.083 14.374 1.00 12.84 359 ALA A CA 1
ATOM 2881 C C . ALA A 1 197 ? 16.398 2.548 14.097 1.00 12.79 359 ALA A C 1
ATOM 2882 O O . ALA A 1 197 ? 17.257 2.489 14.993 1.00 15.53 359 ALA A O 1
ATOM 2889 N N . VAL A 1 198 ? 16.669 3.032 12.887 1.00 9.84 360 VAL A N 1
ATOM 2890 C CA . VAL A 1 198 ? 17.896 3.792 12.687 1.00 8.94 360 VAL A CA 1
ATOM 2891 C C . VAL A 1 198 ? 17.714 5.176 13.280 1.00 8.17 360 VAL A C 1
ATOM 2892 O O . VAL A 1 198 ? 16.605 5.713 13.382 1.00 8.52 360 VAL A O 1
ATOM 2905 N N . SER A 1 199 ? 18.835 5.761 13.681 1.00 7.94 361 SER A N 1
ATOM 2906 C CA . SER A 1 199 ? 18.834 7.032 14.369 1.00 7.78 361 SER A CA 1
ATOM 2907 C C . SER A 1 199 ? 18.351 8.181 13.494 1.00 7.70 361 SER A C 1
ATOM 2908 O O . SER A 1 199 ? 18.314 8.085 12.260 1.00 7.77 361 SER A O 1
ATOM 2916 N N . SER A 1 200 ? 18.033 9.295 14.145 1.00 8.04 362 SER A N 1
ATOM 2917 C CA . SER A 1 200 ? 17.686 10.488 13.394 1.00 8.18 362 SER A CA 1
ATOM 2918 C C . SER A 1 200 ? 18.813 10.937 12.474 1.00 7.61 362 SER A C 1
ATOM 2919 O O . SER A 1 200 ? 18.556 11.396 11.369 1.00 8.02 362 SER A O 1
ATOM 2927 N N . GLU A 1 201 ? 20.061 10.779 12.893 1.00 8.40 363 GLU A N 1
ATOM 2928 C CA . GLU A 1 201 ? 21.189 11.182 12.064 1.00 8.91 363 GLU A CA 1
ATOM 2929 C C . GLU A 1 201 ? 21.285 10.314 10.801 1.00 7.87 363 GLU A C 1
ATOM 2930 O O . GLU A 1 201 ? 21.497 10.833 9.696 1.00 7.88 363 GLU A O 1
ATOM 2942 N N . VAL A 1 202 ? 21.139 9.008 10.942 1.00 7.49 364 VAL A N 1
ATOM 2943 C CA . VAL A 1 202 ? 21.145 8.124 9.786 1.00 8.10 364 VAL A CA 1
ATOM 2944 C C . VAL A 1 202 ? 19.950 8.435 8.874 1.00 7.01 364 VAL A C 1
ATOM 2945 O O . VAL A 1 202 ? 20.066 8.450 7.649 1.00 7.12 364 VAL A O 1
ATOM 2958 N N . THR A 1 203 ? 18.791 8.677 9.482 1.00 7.13 365 THR A N 1
ATOM 2959 C CA . THR A 1 203 ? 17.580 8.937 8.701 1.00 7.32 365 THR A CA 1
ATOM 2960 C C . THR A 1 203 ? 17.733 10.225 7.891 1.00 6.98 365 THR A C 1
ATOM 2961 O O . THR A 1 203 ? 17.339 10.283 6.728 1.00 7.27 365 THR A O 1
ATOM 2972 N N . LYS A 1 204 ? 18.293 11.254 8.505 1.00 7.62 366 LYS A N 1
ATOM 2973 C CA A LYS A 1 204 ? 18.535 12.517 7.806 0.39 9.41 366 LYS A CA 1
ATOM 2974 C CA B LYS A 1 204 ? 18.534 12.515 7.807 0.61 8.02 366 LYS A CA 1
ATOM 2975 C C . LYS A 1 204 ? 19.494 12.310 6.635 1.00 7.72 366 LYS A C 1
ATOM 2976 O O . LYS A 1 204 ? 19.277 12.839 5.539 1.00 7.84 366 LYS A O 1
ATOM 3011 N N . ALA A 1 205 ? 20.561 11.546 6.867 1.00 7.26 367 ALA A N 1
ATOM 3012 C CA . ALA A 1 205 ? 21.517 11.261 5.799 1.00 7.65 367 ALA A CA 1
ATOM 3013 C C . ALA A 1 205 ? 20.845 10.499 4.662 1.00 6.62 367 ALA A C 1
ATOM 3014 O O . ALA A 1 205 ? 21.091 10.761 3.484 1.00 7.45 367 ALA A O 1
ATOM 3021 N N . LEU A 1 206 ? 20.006 9.537 5.012 1.00 6.57 368 LEU A N 1
ATOM 3022 C CA . LEU A 1 206 ? 19.295 8.750 4.011 1.00 6.57 368 LEU A CA 1
ATOM 3023 C C . LEU A 1 206 ? 18.326 9.624 3.212 1.00 6.26 368 LEU A C 1
ATOM 3024 O O . LEU A 1 206 ? 18.276 9.544 1.980 1.00 6.90 368 LEU A O 1
ATOM 3040 N N . ALA A 1 207 ? 17.560 10.459 3.898 1.00 6.19 369 ALA A N 1
ATOM 3041 C CA . ALA A 1 207 ? 16.644 11.366 3.214 1.00 6.53 369 ALA A CA 1
ATOM 3042 C C . ALA A 1 207 ? 17.399 12.282 2.251 1.00 6.57 369 ALA A C 1
ATOM 3043 O O . ALA A 1 207 ? 16.948 12.526 1.129 1.00 7.01 369 ALA A O 1
ATOM 3050 N N . SER A 1 208 ? 18.546 12.801 2.683 1.00 6.91 370 SER A N 1
ATOM 3051 C CA A SER A 1 208 ? 19.334 13.673 1.822 0.85 7.03 370 SER A CA 1
ATOM 3052 C CA B SER A 1 208 ? 19.345 13.670 1.830 0.15 8.37 370 SER A CA 1
ATOM 3053 C C . SER A 1 208 ? 19.836 12.923 0.590 1.00 6.91 370 SER A C 1
ATOM 3054 O O . SER A 1 208 ? 19.786 13.453 -0.522 1.00 7.17 370 SER A O 1
ATOM 3066 N N . LEU A 1 209 ? 20.322 11.696 0.772 1.00 6.81 371 LEU A N 1
ATOM 3067 C CA . LEU A 1 209 ? 20.807 10.914 -0.366 1.00 7.0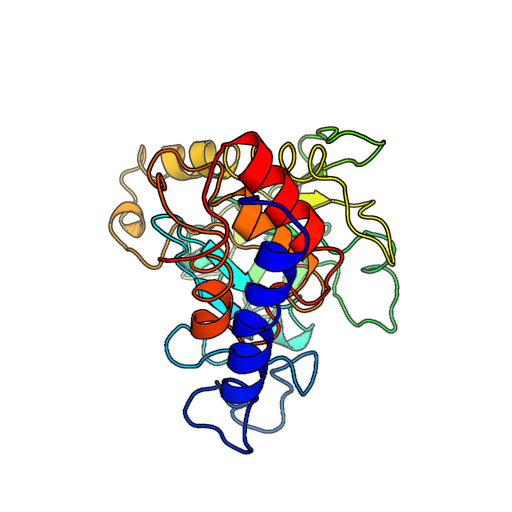7 371 LEU A CA 1
ATOM 3068 C C . LEU A 1 209 ? 19.672 10.604 -1.342 1.00 6.99 371 LEU A C 1
ATOM 3069 O O . LEU A 1 209 ? 19.836 10.720 -2.566 1.00 7.20 371 LEU A O 1
ATOM 3085 N N . VAL A 1 210 ? 18.523 10.187 -0.819 1.00 6.71 372 VAL A N 1
ATOM 3086 C CA . VAL A 1 210 ? 17.391 9.846 -1.668 1.00 6.87 372 VAL A CA 1
ATOM 3087 C C . VAL A 1 210 ? 16.913 11.081 -2.440 1.00 7.36 372 VAL A C 1
ATOM 3088 O O . VAL A 1 210 ? 16.708 11.028 -3.657 1.00 7.59 372 VAL A O 1
ATOM 3101 N N . ASP A 1 211 ? 16.751 12.202 -1.742 1.00 7.33 373 ASP A N 1
ATOM 3102 C CA A ASP A 1 211 ? 16.298 13.427 -2.394 0.61 7.96 373 ASP A CA 1
ATOM 3103 C CA B ASP A 1 211 ? 16.301 13.422 -2.390 0.39 9.59 373 ASP A CA 1
ATOM 3104 C C . ASP A 1 211 ? 17.303 13.900 -3.450 1.00 7.85 373 ASP A C 1
ATOM 3105 O O . ASP A 1 211 ? 16.925 14.319 -4.536 1.00 8.77 373 ASP A O 1
ATOM 3120 N N . GLN A 1 212 ? 18.593 13.859 -3.129 1.00 8.05 374 GLN A N 1
ATOM 3121 C CA A GLN A 1 212 ? 19.606 14.313 -4.065 0.80 7.78 374 GLN A CA 1
ATOM 3122 C CA B GLN A 1 212 ? 19.621 14.323 -4.059 0.20 8.44 374 GLN A CA 1
ATOM 3123 C C . GLN A 1 212 ? 19.641 13.445 -5.315 1.00 7.28 374 GLN A C 1
ATOM 3124 O O . GLN A 1 212 ? 19.758 13.942 -6.438 1.00 7.87 374 GLN A O 1
ATOM 3149 N N . THR A 1 213 ? 19.548 12.135 -5.115 1.00 6.75 375 THR A N 1
ATOM 3150 C CA . THR A 1 213 ? 19.538 11.194 -6.227 1.00 6.85 375 THR A CA 1
ATOM 3151 C C . THR A 1 213 ? 18.336 11.484 -7.121 1.00 6.88 375 THR A C 1
ATOM 3152 O O . THR A 1 213 ? 18.457 11.527 -8.355 1.00 7.00 375 THR A O 1
ATOM 3163 N N . ALA A 1 214 ? 17.177 11.713 -6.506 1.00 6.90 376 ALA A N 1
ATOM 3164 C CA . ALA A 1 214 ? 15.982 12.054 -7.270 1.00 7.19 376 ALA A CA 1
ATOM 3165 C C . ALA A 1 214 ? 16.146 13.361 -8.026 1.00 7.02 376 ALA A C 1
ATOM 3166 O O . ALA A 1 214 ? 15.722 13.453 -9.172 1.00 7.68 376 ALA A O 1
ATOM 3173 N N . GLU A 1 215 ? 16.722 14.380 -7.396 1.00 7.36 377 GLU A N 1
ATOM 3174 C CA . GLU A 1 215 ? 16.871 15.658 -8.072 1.00 7.94 377 GLU A CA 1
ATOM 3175 C C . GLU A 1 215 ? 17.741 15.532 -9.319 1.00 7.30 377 GLU A C 1
ATOM 3176 O O . GLU A 1 215 ? 17.434 16.123 -10.362 1.00 7.73 377 GLU A O 1
ATOM 3188 N N . THR A 1 216 ? 18.834 14.787 -9.225 1.00 7.06 378 THR A N 1
ATOM 3189 C CA . THR A 1 216 ? 19.706 14.628 -10.377 1.00 7.41 378 THR A CA 1
ATOM 3190 C C . THR A 1 216 ? 18.956 13.969 -11.532 1.00 7.02 378 THR A C 1
ATOM 3191 O O . THR A 1 216 ? 19.026 14.423 -12.679 1.00 7.48 378 THR A O 1
ATOM 3202 N N . LYS A 1 217 ? 18.226 12.898 -11.235 1.00 6.62 379 LYS A N 1
ATOM 3203 C CA . LYS A 1 217 ? 17.531 12.170 -12.287 1.00 6.81 379 LYS A CA 1
ATOM 3204 C C . LYS A 1 217 ? 16.353 12.983 -12.856 1.00 6.63 379 LYS A C 1
ATOM 3205 O O . LYS A 1 217 ? 16.141 13.016 -14.071 1.00 7.31 379 LYS A O 1
ATOM 3224 N N . ARG A 1 218 ? 15.575 13.615 -11.982 1.00 6.95 380 ARG A N 1
ATOM 3225 C CA . ARG A 1 218 ? 14.487 14.478 -12.434 1.00 7.48 380 ARG A CA 1
ATOM 3226 C C . ARG A 1 218 ? 15.013 15.563 -13.377 1.00 7.28 380 ARG A C 1
ATOM 3227 O O . ARG A 1 218 ? 14.400 15.874 -14.400 1.00 7.96 380 ARG A O 1
ATOM 3248 N N . ASN A 1 219 ? 16.153 16.149 -13.018 1.00 7.62 381 ASN A N 1
ATOM 3249 C CA . ASN A 1 219 ? 16.739 17.190 -13.849 1.00 7.55 381 ASN A CA 1
ATOM 3250 C C . ASN A 1 219 ? 17.059 16.669 -15.255 1.00 7.45 381 ASN A C 1
ATOM 3251 O O . ASN A 1 219 ? 16.863 17.377 -16.236 1.00 8.32 381 ASN A O 1
ATOM 3262 N N . MET A 1 220 ? 17.567 15.449 -15.355 1.00 7.99 382 MET A N 1
ATOM 3263 C CA . MET A 1 220 ? 17.837 14.875 -16.661 1.00 7.82 382 MET A CA 1
ATOM 3264 C C . MET A 1 220 ? 16.546 14.833 -17.483 1.00 7.82 382 MET A C 1
ATOM 3265 O O . MET A 1 220 ? 16.525 15.266 -18.638 1.00 8.61 382 MET A O 1
ATOM 3279 N N . TYR A 1 221 ? 15.460 14.353 -16.892 1.00 8.07 383 TYR A N 1
ATOM 3280 C CA . TYR A 1 221 ? 14.190 14.323 -17.608 1.00 8.66 383 TYR A CA 1
ATOM 3281 C C . TYR A 1 221 ? 13.737 15.721 -18.045 1.00 8.86 383 TYR A C 1
ATOM 3282 O O . TYR A 1 221 ? 13.267 15.911 -19.169 1.00 9.87 383 TYR A O 1
ATOM 3300 N N . GLU A 1 222 ? 13.887 16.705 -17.166 1.00 8.87 384 GLU A N 1
ATOM 3301 C CA A GLU A 1 222 ? 13.533 18.075 -17.505 0.53 9.19 384 GLU A CA 1
ATOM 3302 C CA B GLU A 1 222 ? 13.530 18.073 -17.510 0.47 10.30 384 GLU A CA 1
ATOM 3303 C C . GLU A 1 222 ? 14.374 18.577 -18.686 1.00 9.62 384 GLU A C 1
ATOM 3304 O O . GLU A 1 222 ? 13.861 19.229 -19.600 1.00 11.40 384 GLU A O 1
ATOM 3325 N N . SER A 1 223 ? 15.667 18.254 -18.679 1.00 9.04 385 SER A N 1
ATOM 3326 C CA A SER A 1 223 ? 16.574 18.700 -19.736 0.81 9.50 385 SER A CA 1
ATOM 3327 C CA B SER A 1 223 ? 16.578 18.696 -19.731 0.19 10.73 385 SER A CA 1
ATOM 3328 C C . SER A 1 223 ? 16.220 18.096 -21.091 1.00 10.30 385 SER A C 1
ATOM 3329 O O . SER A 1 223 ? 16.526 18.672 -22.123 1.00 12.79 385 SER A O 1
ATOM 3344 N N . LYS A 1 224 ? 15.579 16.933 -21.071 1.00 10.84 386 LYS A N 1
ATOM 3345 C CA A LYS A 1 224 ? 15.146 16.244 -22.284 0.45 13.42 386 LYS A CA 1
ATOM 3346 C CA B LYS A 1 224 ? 15.154 16.254 -22.288 0.55 13.80 386 LYS A CA 1
ATOM 3347 C C . LYS A 1 224 ? 13.725 16.614 -22.701 1.00 14.23 386 LYS A C 1
ATOM 3348 O O . LYS A 1 224 ? 13.226 16.131 -23.711 1.00 17.27 386 LYS A O 1
ATOM 3383 N N . GLY A 1 225 ? 13.052 17.456 -21.930 1.00 14.11 387 GLY A N 1
ATOM 3384 C CA . GLY A 1 225 ? 11.694 17.855 -22.261 1.00 16.17 387 GLY A CA 1
ATOM 3385 C C . GLY A 1 225 ? 10.651 16.769 -22.040 1.00 15.02 387 GLY A C 1
ATOM 3386 O O . GLY A 1 225 ? 9.622 16.739 -22.707 1.00 16.69 387 GLY A O 1
ATOM 3390 N N . SER A 1 226 ? 10.906 15.870 -21.100 1.00 13.16 388 SER A N 1
ATOM 3391 C CA . SER A 1 226 ? 9.956 14.809 -20.798 1.00 13.42 388 SER A CA 1
ATOM 3392 C C . SER A 1 226 ? 8.594 15.368 -20.397 1.00 13.22 388 SER A C 1
ATOM 3393 O O . SER A 1 226 ? 8.510 16.276 -19.570 1.00 14.75 388 SER A O 1
ATOM 3401 N N . SER A 1 227 ? 7.523 14.804 -20.942 1.00 15.31 389 SER A N 1
ATOM 3402 C CA . SER A 1 227 ? 6.176 15.197 -20.550 1.00 18.10 389 SER A CA 1
ATOM 3403 C C . SER A 1 227 ? 5.846 14.801 -19.103 1.00 15.57 389 SER A C 1
ATOM 3404 O O . SER A 1 227 ? 4.876 15.290 -18.522 1.00 17.19 389 SER A O 1
ATOM 3412 N N . ALA A 1 228 ? 6.640 13.915 -18.516 1.00 13.13 390 ALA A N 1
ATOM 3413 C CA . ALA A 1 228 ? 6.387 13.482 -17.144 1.00 13.52 390 ALA A CA 1
ATOM 3414 C C . ALA A 1 228 ? 6.556 14.621 -16.141 1.00 13.44 390 ALA A C 1
ATOM 3415 O O . ALA A 1 228 ? 5.971 14.586 -15.063 1.00 14.47 390 ALA A O 1
ATOM 3422 N N . VAL A 1 229 ? 7.343 15.630 -16.500 1.00 15.51 391 VAL A N 1
ATOM 3423 C CA . VAL A 1 229 ? 7.607 16.749 -15.589 1.00 21.17 391 VAL A CA 1
ATOM 3424 C C . VAL A 1 229 ? 6.322 17.493 -15.221 1.00 24.57 391 VAL A C 1
ATOM 3425 O O . VAL A 1 229 ? 6.217 18.059 -14.135 1.00 29.48 391 VAL A O 1
ATOM 3438 N N . ALA A 1 230 ? 5.342 17.479 -16.119 1.00 23.47 392 ALA A N 1
ATOM 3439 C CA . ALA A 1 230 ? 4.097 18.218 -15.910 1.00 24.79 392 ALA A CA 1
ATOM 3440 C C . ALA A 1 230 ? 2.999 17.362 -15.285 1.00 22.00 392 ALA A C 1
ATOM 3441 O O . ALA A 1 230 ? 1.884 17.835 -15.085 1.00 26.45 392 ALA A O 1
ATOM 3448 N N . ASP A 1 231 ? 3.312 16.112 -14.978 1.00 17.76 393 ASP A N 1
ATOM 3449 C CA . ASP A 1 231 ? 2.305 15.180 -14.483 1.00 15.22 393 ASP A CA 1
ATOM 3450 C C . ASP A 1 231 ? 2.503 14.917 -12.988 1.00 12.90 393 ASP A C 1
ATOM 3451 O O . ASP A 1 231 ? 3.511 14.335 -12.588 1.00 12.31 393 ASP A O 1
ATOM 3460 N N . ASP A 1 232 ? 1.538 15.337 -12.174 1.00 12.60 394 ASP A N 1
ATOM 3461 C CA A ASP A 1 232 ? 1.625 15.214 -10.725 0.45 11.90 394 ASP A CA 1
ATOM 3462 C CA B ASP A 1 232 ? 1.660 15.226 -10.725 0.55 12.47 394 ASP A CA 1
ATOM 3463 C C . ASP A 1 232 ? 1.817 13.779 -10.257 1.00 11.36 394 ASP A C 1
ATOM 3464 O O . ASP A 1 232 ? 2.304 13.536 -9.142 1.00 12.44 394 ASP A O 1
ATOM 3481 N N . SER A 1 233 ? 1.393 12.824 -11.075 1.00 10.80 395 SER A N 1
ATOM 3482 C CA . SER A 1 233 ? 1.472 11.418 -10.696 1.00 12.10 395 SER A CA 1
ATOM 3483 C C . SER A 1 233 ? 2.810 10.775 -11.035 1.00 11.21 395 SER A C 1
ATOM 3484 O O . SER A 1 233 ? 3.038 9.626 -10.669 1.00 15.09 395 SER A O 1
ATOM 3492 N N . LYS A 1 234 ? 3.685 11.497 -11.730 1.00 9.11 396 LYS A N 1
ATOM 3493 C CA . LYS A 1 234 ? 4.937 10.927 -12.193 1.00 8.78 396 LYS A CA 1
ATOM 3494 C C . LYS A 1 234 ? 6.137 11.617 -11.530 1.00 8.33 396 LYS A C 1
ATOM 3495 O O . LYS A 1 234 ? 6.010 12.625 -10.827 1.00 8.90 396 LYS A O 1
ATOM 3514 N N . LEU A 1 235 ? 7.310 11.043 -11.781 1.00 7.69 397 LEU A N 1
ATOM 3515 C CA . LEU A 1 235 ? 8.579 11.540 -11.250 1.00 8.04 397 LEU A CA 1
ATOM 3516 C C . LEU A 1 235 ? 8.610 11.487 -9.720 1.00 7.70 397 LEU A C 1
ATOM 3517 O O . LEU A 1 235 ? 9.313 12.248 -9.071 1.00 9.08 397 LEU A O 1
ATOM 3533 N N . ARG A 1 236 ? 7.901 10.528 -9.141 1.00 7.81 398 ARG A N 1
ATOM 3534 C CA . ARG A 1 236 ? 7.889 10.368 -7.692 1.00 8.15 398 ARG A CA 1
ATOM 3535 C C . ARG A 1 236 ? 8.934 9.381 -7.199 1.00 6.84 398 ARG A C 1
ATOM 3536 O O . ARG A 1 236 ? 9.020 8.270 -7.708 1.00 7.24 398 ARG A O 1
ATOM 3557 N N . PRO A 1 237 ? 9.714 9.756 -6.180 1.00 6.73 399 PRO A N 1
ATOM 3558 C CA . PRO A 1 237 ? 10.503 8.730 -5.491 1.00 6.83 399 PRO A CA 1
ATOM 3559 C C . PRO A 1 237 ? 9.607 7.581 -5.047 1.00 6.58 399 PRO A C 1
ATOM 3560 O O . PRO A 1 237 ? 8.500 7.842 -4.556 1.00 7.23 399 PRO A O 1
ATOM 3571 N N . VAL A 1 238 ? 10.086 6.354 -5.193 1.00 6.23 400 VAL A N 1
ATOM 3572 C CA . VAL A 1 238 ? 9.370 5.158 -4.766 1.00 6.29 400 VAL A CA 1
ATOM 3573 C C . VAL A 1 238 ? 10.146 4.567 -3.600 1.00 6.46 400 VAL A C 1
ATOM 3574 O O . VAL A 1 238 ? 11.336 4.306 -3.722 1.00 7.00 400 VAL A O 1
ATOM 3587 N N . ILE A 1 239 ? 9.466 4.361 -2.472 1.00 6.28 401 ILE A N 1
ATOM 3588 C CA A ILE A 1 239 ? 10.100 3.893 -1.249 0.24 6.91 401 ILE A CA 1
ATOM 3589 C CA B ILE A 1 239 ? 10.105 3.889 -1.256 0.24 7.91 401 ILE A CA 1
ATOM 3590 C CA C ILE A 1 239 ? 10.106 3.888 -1.243 0.52 5.97 401 ILE A CA 1
ATOM 3591 C C . ILE A 1 239 ? 9.390 2.644 -0.745 1.00 6.12 401 ILE A C 1
ATOM 3592 O O . ILE A 1 239 ? 8.157 2.639 -0.622 1.00 6.64 401 ILE A O 1
ATOM 3634 N N . HIS A 1 240 ? 10.158 1.596 -0.433 1.00 5.90 402 HIS A N 1
ATOM 3635 C CA . HIS A 1 240 ? 9.583 0.466 0.260 1.00 6.00 402 HIS A CA 1
ATOM 3636 C C . HIS A 1 240 ? 10.574 -0.213 1.150 1.00 6.13 402 HIS A C 1
ATOM 3637 O O . HIS A 1 240 ? 11.784 -0.231 0.888 1.00 7.63 402 HIS A O 1
ATOM 3652 N N . CYS A 1 241 ? 10.023 -0.835 2.180 1.00 6.62 403 CYS A N 1
ATOM 3653 C CA . CYS A 1 241 ? 10.709 -1.744 3.082 1.00 7.37 403 CYS A CA 1
ATOM 3654 C C . CYS A 1 241 ? 10.045 -3.110 2.866 1.00 7.66 403 CYS A C 1
ATOM 3655 O O . CYS A 1 241 ? 9.951 -3.532 1.716 1.00 9.88 403 CYS A O 1
ATOM 3663 N N . ARG A 1 242 ? 9.630 -3.833 3.907 1.00 7.90 404 ARG A N 1
ATOM 3664 C CA A ARG A 1 242 ? 8.889 -5.082 3.715 0.77 8.39 404 ARG A CA 1
ATOM 3665 C CA B ARG A 1 242 ? 8.869 -5.067 3.705 0.23 9.34 404 ARG A CA 1
ATOM 3666 C C . ARG A 1 242 ? 7.400 -4.776 3.463 1.00 7.76 404 ARG A C 1
ATOM 3667 O O . ARG A 1 242 ? 6.833 -5.220 2.475 1.00 9.28 404 ARG A O 1
ATOM 3706 N N . ALA A 1 243 ? 6.769 -4.016 4.358 1.00 9.02 405 ALA A N 1
ATOM 3707 C CA . ALA A 1 243 ? 5.352 -3.699 4.231 1.00 9.73 405 ALA A CA 1
ATOM 3708 C C . ALA A 1 243 ? 5.068 -2.270 3.767 1.00 8.92 405 ALA A C 1
ATOM 3709 O O . ALA A 1 243 ? 3.921 -1.941 3.482 1.00 9.54 405 ALA A O 1
ATOM 3716 N N . GLY A 1 244 ? 6.083 -1.412 3.722 1.00 8.21 406 GLY A N 1
ATOM 3717 C CA . GLY A 1 244 ? 5.872 -0.032 3.328 1.00 8.02 406 GLY A CA 1
ATOM 3718 C C . GLY A 1 244 ? 5.152 0.834 4.337 1.00 7.83 406 GLY A C 1
ATOM 3719 O O . GLY A 1 244 ? 4.517 1.820 3.938 1.00 8.35 406 GLY A O 1
ATOM 3723 N N . VAL A 1 245 ? 5.278 0.502 5.629 1.00 7.12 407 VAL A N 1
ATOM 3724 C CA . VAL A 1 245 ? 4.631 1.296 6.675 1.00 7.38 407 VAL A CA 1
ATOM 3725 C C . VAL A 1 245 ? 5.530 1.685 7.858 1.00 7.35 407 VAL A C 1
ATOM 3726 O O . VAL A 1 245 ? 5.147 2.528 8.663 1.00 8.05 407 VAL A O 1
ATOM 3739 N N . GLY A 1 246 ? 6.702 1.060 7.995 1.00 7.20 408 GLY A N 1
ATOM 3740 C CA . GLY A 1 246 ? 7.572 1.304 9.139 1.00 7.10 408 GLY A CA 1
ATOM 3741 C C . GLY A 1 246 ? 8.768 2.137 8.728 1.00 6.45 408 GLY A C 1
ATOM 3742 O O . GLY A 1 246 ? 8.716 3.373 8.737 1.00 6.85 408 GLY A O 1
ATOM 3746 N N . ARG A 1 247 ? 9.819 1.459 8.290 1.00 6.38 409 ARG A N 1
ATOM 3747 C CA . ARG A 1 247 ? 11.005 2.153 7.802 1.00 6.39 409 ARG A CA 1
ATOM 3748 C C . ARG A 1 247 ? 10.642 3.165 6.704 1.00 6.37 409 ARG A C 1
ATOM 3749 O O . ARG A 1 247 ? 11.178 4.279 6.664 1.00 6.28 409 ARG A O 1
ATOM 3770 N N . THR A 1 248 ? 9.745 2.765 5.811 1.00 6.26 410 THR A N 1
ATOM 3771 C CA . THR A 1 248 ? 9.305 3.620 4.707 1.00 6.32 410 THR A CA 1
ATOM 3772 C C . THR A 1 248 ? 8.711 4.926 5.220 1.00 6.00 410 THR A C 1
ATOM 3773 O O . THR A 1 248 ? 9.003 6.000 4.685 1.00 6.50 410 THR A O 1
ATOM 3784 N N . ALA A 1 249 ? 7.838 4.833 6.218 1.00 6.16 411 ALA A N 1
ATOM 3785 C CA . ALA A 1 249 ? 7.175 6.019 6.756 1.00 6.43 411 ALA A CA 1
ATOM 3786 C C . ALA A 1 249 ? 8.158 6.910 7.513 1.00 6.04 411 ALA A C 1
ATOM 3787 O O . ALA A 1 249 ? 8.046 8.145 7.463 1.00 6.40 411 ALA A O 1
ATOM 3794 N N . GLN A 1 250 ? 9.091 6.313 8.239 1.00 6.27 412 GLN A N 1
ATOM 3795 C CA . GLN A 1 250 ? 10.142 7.079 8.890 1.00 6.07 412 GLN A CA 1
ATOM 3796 C C . GLN A 1 250 ? 10.935 7.892 7.858 1.00 6.29 412 GLN A C 1
ATOM 3797 O O . GLN A 1 250 ? 11.214 9.085 8.065 1.00 6.53 412 GLN A O 1
ATOM 3811 N N . LEU A 1 251 ? 11.280 7.262 6.743 1.00 5.89 413 LEU A N 1
ATOM 3812 C CA . LEU A 1 251 ? 12.032 7.965 5.706 1.00 5.89 413 LEU A CA 1
ATOM 3813 C C . LEU A 1 251 ? 11.189 9.069 5.058 1.00 6.18 413 LEU A C 1
ATOM 3814 O O . LEU A 1 251 ? 11.688 10.178 4.832 1.00 6.42 413 LEU A O 1
ATOM 3830 N N . ILE A 1 252 ? 9.937 8.774 4.710 1.00 6.39 414 ILE A N 1
ATOM 3831 C CA . ILE A 1 252 ? 9.096 9.791 4.079 1.00 6.66 414 ILE A CA 1
ATOM 3832 C C . ILE A 1 252 ? 8.930 10.994 5.015 1.00 6.84 414 ILE A C 1
ATOM 3833 O O . ILE A 1 252 ? 8.999 12.155 4.570 1.00 7.50 414 ILE A O 1
ATOM 3849 N N . GLY A 1 253 ? 8.747 10.746 6.310 1.00 6.80 415 GLY A N 1
ATOM 3850 C CA . GLY A 1 253 ? 8.675 11.852 7.246 1.00 7.59 415 GLY A CA 1
ATOM 3851 C C . GLY A 1 253 ? 9.945 12.692 7.246 1.00 6.82 415 GLY A C 1
ATOM 3852 O O . GLY A 1 253 ? 9.895 13.929 7.233 1.00 7.70 415 GLY A O 1
ATOM 3856 N N . ALA A 1 254 ? 11.102 12.042 7.250 1.00 6.85 416 ALA A N 1
ATOM 3857 C CA . ALA A 1 254 ? 12.364 12.769 7.179 1.00 7.12 416 ALA A CA 1
ATOM 3858 C C . ALA A 1 254 ? 12.500 13.540 5.859 1.00 7.04 416 ALA A C 1
ATOM 3859 O O . ALA A 1 254 ? 13.015 14.666 5.844 1.00 7.78 416 ALA A O 1
ATOM 3866 N N . MET A 1 255 ? 12.055 12.957 4.749 1.00 7.42 417 MET A N 1
ATOM 3867 C CA . MET A 1 255 ? 12.120 13.659 3.467 1.00 7.74 417 MET A CA 1
ATOM 3868 C C . MET A 1 255 ? 11.247 14.908 3.491 1.00 7.85 417 MET A C 1
ATOM 3869 O O . MET A 1 255 ? 11.636 15.963 2.990 1.00 9.13 417 MET A O 1
ATOM 3883 N N . CYS A 1 256 ? 10.071 14.819 4.088 1.00 7.81 418 CYS A N 1
ATOM 3884 C CA A CYS A 1 256 ? 9.202 15.969 4.153 0.37 8.31 418 CYS A CA 1
ATOM 3885 C CA C CYS A 1 256 ? 9.202 15.986 4.131 0.63 7.87 418 CYS A CA 1
ATOM 3886 C C . CYS A 1 256 ? 9.819 17.091 4.987 1.00 7.89 418 CYS A C 1
ATOM 3887 O O . CYS A 1 256 ? 9.638 18.277 4.694 1.00 10.05 418 CYS A O 1
ATOM 3900 N N . MET A 1 257 ? 10.562 16.723 6.022 1.00 7.98 419 MET A N 1
ATOM 3901 C CA . MET A 1 257 ? 11.239 17.721 6.844 1.00 9.82 419 MET A CA 1
ATOM 3902 C C . MET A 1 257 ? 12.490 18.289 6.146 1.00 11.28 419 MET A C 1
ATOM 3903 O O . MET A 1 257 ? 12.966 19.360 6.523 1.00 15.26 419 MET A O 1
ATOM 3917 N N . ASN A 1 258 ? 12.970 17.597 5.109 1.00 10.71 420 ASN A N 1
ATOM 3918 C CA . ASN A 1 258 ? 14.101 18.032 4.289 1.00 13.38 420 ASN A CA 1
ATOM 3919 C C . ASN A 1 258 ? 13.655 18.940 3.136 1.00 16.59 420 ASN A C 1
ATOM 3920 O O . ASN A 1 258 ? 14.495 19.325 2.336 1.00 22.47 420 ASN A O 1
ATOM 3931 N N . ASP A 1 259 ? 12.356 19.253 3.038 1.00 13.83 421 ASP A N 1
ATOM 3932 C CA . ASP A 1 259 ? 11.736 19.985 1.903 1.00 15.01 421 ASP A CA 1
ATOM 3933 C C . ASP A 1 259 ? 11.505 21.409 2.419 1.00 14.82 421 ASP A C 1
ATOM 3934 O O . ASP A 1 259 ? 10.738 21.627 3.368 1.00 11.02 421 ASP A O 1
ATOM 3943 N N . SER A 1 260 ? 12.167 22.377 1.808 1.00 18.21 422 SER A N 1
ATOM 3944 C CA . SER A 1 260 ? 12.107 23.767 2.251 1.00 19.52 422 SER A CA 1
ATOM 3945 C C . SER A 1 260 ? 10.720 24.384 2.132 1.00 16.80 422 SER A C 1
ATOM 3946 O O . SER A 1 260 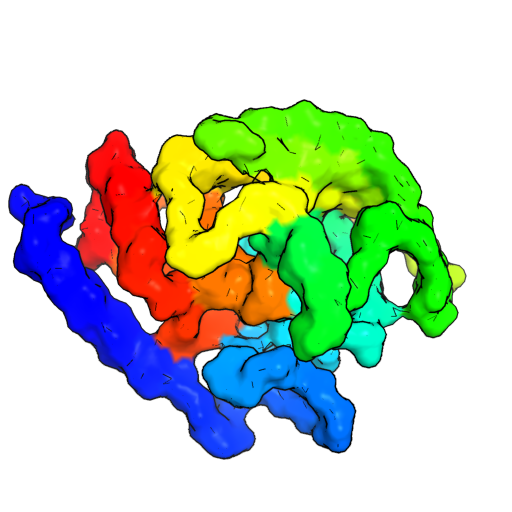? 10.465 25.453 2.684 1.00 19.68 422 SER A O 1
ATOM 3954 N N . ARG A 1 261 ? 9.837 23.726 1.382 1.00 14.90 423 ARG A N 1
ATOM 3955 C CA . ARG A 1 261 ? 8.485 24.238 1.157 1.00 13.11 423 ARG A CA 1
ATOM 3956 C C . ARG A 1 261 ? 7.542 23.911 2.310 1.00 10.77 423 ARG A C 1
ATOM 3957 O O . ARG A 1 261 ? 6.414 24.408 2.327 1.00 11.36 423 ARG A O 1
ATOM 3978 N N . ASN A 1 262 ? 7.988 23.074 3.251 1.00 8.87 424 ASN A N 1
ATOM 3979 C CA . ASN A 1 262 ? 7.073 22.516 4.239 1.00 7.93 424 ASN A CA 1
ATOM 3980 C C . ASN A 1 262 ? 7.119 23.211 5.597 1.00 8.31 424 ASN A C 1
ATOM 3981 O O . ASN A 1 262 ? 6.776 22.604 6.611 1.00 8.56 424 ASN A O 1
ATOM 3992 N N . SER A 1 263 ? 7.450 24.495 5.641 1.00 9.54 425 SER A N 1
ATOM 3993 C CA A SER A 1 263 ? 7.428 25.214 6.904 0.31 11.30 425 SER A CA 1
ATOM 3994 C CA B SER A 1 263 ? 7.428 25.214 6.908 0.69 9.84 425 SER A CA 1
ATOM 3995 C C . SER A 1 263 ? 6.049 25.100 7.544 1.00 9.69 425 SER A C 1
ATOM 3996 O O . SER A 1 263 ? 5.026 25.205 6.866 1.00 9.84 425 SER A O 1
ATOM 4010 N N . GLN A 1 264 ? 6.054 24.875 8.853 1.00 10.13 426 GLN A N 1
ATOM 4011 C CA . GLN A 1 264 ? 4.859 24.796 9.703 1.00 10.72 426 GLN A CA 1
ATOM 4012 C C . GLN A 1 264 ? 4.039 23.516 9.562 1.00 10.59 426 GLN A C 1
ATOM 4013 O O . GLN A 1 264 ? 3.068 23.341 10.287 1.00 14.94 426 GLN A O 1
ATOM 4027 N N . LEU A 1 265 ? 4.431 22.599 8.687 1.00 8.76 427 LEU A N 1
ATOM 4028 C CA . LEU A 1 265 ? 3.795 21.286 8.650 1.00 8.81 427 LEU A CA 1
ATOM 4029 C C . LEU A 1 265 ? 4.140 20.548 9.943 1.00 8.33 427 LEU A C 1
ATOM 4030 O O . LEU A 1 265 ? 5.316 20.365 10.251 1.00 9.30 427 LEU A O 1
ATOM 4046 N N . SER A 1 266 ? 3.139 20.104 10.697 1.00 7.74 428 SER A N 1
ATOM 4047 C CA . SER A 1 266 ? 3.401 19.491 11.995 1.00 7.68 428 SER A CA 1
ATOM 4048 C C . SER A 1 266 ? 3.641 17.992 11.877 1.00 7.17 428 SER A C 1
ATOM 4049 O O . SER A 1 266 ? 3.328 17.366 10.856 1.00 7.33 428 SER A O 1
ATOM 4057 N N . VAL A 1 267 ? 4.156 17.395 12.950 1.00 7.46 429 VAL A N 1
ATOM 4058 C CA . VAL A 1 267 ? 4.263 15.932 12.976 1.00 7.53 429 VAL A CA 1
ATOM 4059 C C . VAL A 1 267 ? 2.872 15.285 12.889 1.00 7.06 429 VAL A C 1
ATOM 4060 O O . VAL A 1 267 ? 2.680 14.306 12.170 1.00 7.13 429 VAL A O 1
ATOM 4073 N N . GLU A 1 268 ? 1.891 15.852 13.592 1.00 7.09 430 GLU A N 1
ATOM 4074 C CA . GLU A 1 268 ? 0.517 15.398 13.467 1.00 7.40 430 GLU A CA 1
ATOM 4075 C C . GLU A 1 268 ? 0.063 15.412 11.999 1.00 7.05 430 GLU A C 1
ATOM 4076 O O . GLU A 1 268 ? -0.511 14.437 11.507 1.00 7.01 430 GLU A O 1
ATOM 4088 N N . ASP A 1 269 ? 0.313 16.510 11.297 1.00 6.75 431 ASP A N 1
ATOM 4089 C CA . ASP A 1 269 ? -0.040 16.592 9.883 1.00 7.03 431 ASP A CA 1
ATOM 4090 C C . ASP A 1 269 ? 0.642 15.489 9.093 1.00 6.89 431 ASP A C 1
ATOM 4091 O O . ASP A 1 269 ? 0.011 14.819 8.275 1.00 7.32 431 ASP A O 1
ATOM 4100 N N . MET A 1 270 ? 1.954 15.329 9.259 1.00 7.11 432 MET A N 1
ATOM 4101 C CA A MET A 1 270 ? 2.690 14.413 8.398 0.42 8.15 432 MET A CA 1
ATOM 4102 C CA C MET A 1 270 ? 2.675 14.427 8.367 0.58 8.08 432 MET A CA 1
ATOM 4103 C C . MET A 1 270 ? 2.208 12.981 8.575 1.00 7.13 432 MET A C 1
ATOM 4104 O O . MET A 1 270 ? 2.032 12.240 7.599 1.00 7.61 432 MET A O 1
ATOM 4129 N N . VAL A 1 271 ? 2.029 12.565 9.832 1.00 6.97 433 VAL A N 1
ATOM 4130 C CA . VAL A 1 271 ? 1.632 11.186 10.077 1.00 7.22 433 VAL A CA 1
ATOM 4131 C C . VAL A 1 271 ? 0.168 10.990 9.670 1.00 6.91 433 VAL A C 1
ATOM 4132 O O . VAL A 1 271 ? -0.173 9.957 9.077 1.00 7.39 433 VAL A O 1
ATOM 4145 N N . SER A 1 272 ? -0.705 11.960 9.933 1.00 7.04 434 SER A N 1
ATOM 4146 C CA A SER A 1 272 ? -2.094 11.856 9.481 0.50 6.83 434 SER A CA 1
ATOM 4147 C CA B SER A 1 272 ? -2.096 11.825 9.501 0.26 8.46 434 SER A CA 1
ATOM 4148 C CA C SER A 1 272 ? -2.087 11.846 9.496 0.24 8.44 434 SER A CA 1
ATOM 4149 C C . SER A 1 272 ? -2.195 11.765 7.969 1.00 7.08 434 SER A C 1
ATOM 4150 O O . SER A 1 272 ? -2.999 11.003 7.440 1.00 7.71 434 SER A O 1
ATOM 4168 N N . GLN A 1 273 ? -1.377 12.543 7.268 1.00 7.24 435 GLN A N 1
ATOM 4169 C CA . GLN A 1 273 ? -1.382 12.526 5.804 1.00 7.08 435 GLN A CA 1
ATOM 4170 C C . GLN A 1 273 ? -0.927 11.173 5.282 1.00 7.30 435 GLN A C 1
ATOM 4171 O O . GLN A 1 273 ? -1.548 10.600 4.388 1.00 7.96 435 GLN A O 1
ATOM 4185 N N . MET A 1 274 ? 0.150 10.630 5.845 1.00 6.97 436 MET A N 1
ATOM 4186 C CA . MET A 1 274 ? 0.596 9.313 5.423 1.00 7.18 436 MET A CA 1
ATOM 4187 C C . MET A 1 274 ? -0.497 8.271 5.672 1.00 6.84 436 MET A C 1
ATOM 4188 O O . MET A 1 274 ? -0.702 7.369 4.861 1.00 7.80 436 MET A O 1
ATOM 4202 N N . ARG A 1 275 ? -1.180 8.367 6.812 1.00 6.73 437 ARG A N 1
ATOM 4203 C CA . ARG A 1 275 ? -2.170 7.352 7.171 1.00 7.12 437 ARG A CA 1
ATOM 4204 C C . ARG A 1 275 ? -3.418 7.415 6.281 1.00 7.50 437 ARG A C 1
ATOM 4205 O O . ARG A 1 275 ? -3.902 6.393 5.796 1.00 7.98 437 ARG A O 1
ATOM 4226 N N . VAL A 1 276 ? -3.961 8.613 6.069 1.00 7.51 438 VAL A N 1
ATOM 4227 C CA . VAL A 1 276 ? -5.144 8.772 5.236 1.00 7.81 438 VAL A CA 1
ATOM 4228 C C . VAL A 1 276 ? -4.856 8.381 3.778 1.00 7.88 438 VAL A C 1
ATOM 4229 O O . VAL A 1 276 ? -5.768 7.920 3.075 1.00 8.97 438 VAL A O 1
ATOM 4242 N N . GLN A 1 277 ? -3.607 8.553 3.327 1.00 7.16 439 GLN A N 1
ATOM 4243 C CA . GLN A 1 277 ? -3.267 8.316 1.931 1.00 7.72 439 GLN A CA 1
ATOM 4244 C C . GLN A 1 277 ? -2.710 6.927 1.648 1.00 7.13 439 GLN A C 1
ATOM 4245 O O . GLN A 1 277 ? -2.470 6.586 0.493 1.00 8.10 439 GLN A O 1
ATOM 4259 N N . ARG A 1 278 ? -2.498 6.114 2.678 1.00 7.15 440 ARG A N 1
ATOM 4260 C CA . ARG A 1 278 ? -1.995 4.755 2.468 1.00 7.08 440 ARG A CA 1
ATOM 4261 C C . ARG A 1 278 ? -2.745 3.787 3.377 1.00 7.12 440 ARG A C 1
ATOM 4262 O O . ARG A 1 278 ? -3.584 3.021 2.900 1.00 7.82 440 ARG A O 1
ATOM 4283 N N . ASN A 1 279 ? -2.456 3.804 4.676 1.00 7.10 441 ASN A N 1
ATOM 4284 C CA . ASN A 1 279 ? -3.235 3.051 5.653 1.00 7.70 441 ASN A CA 1
ATOM 4285 C C . ASN A 1 279 ? -2.883 3.536 7.056 1.00 7.29 441 ASN A C 1
ATOM 4286 O O . ASN A 1 279 ? -1.929 4.295 7.256 1.00 7.40 441 ASN A O 1
ATOM 4297 N N . GLY A 1 280 ? -3.669 3.106 8.036 1.00 7.70 442 GLY A N 1
ATOM 4298 C CA . GLY A 1 280 ? -3.506 3.562 9.406 1.00 8.48 442 GLY A CA 1
ATOM 4299 C C . GLY A 1 280 ? -2.286 3.065 10.157 1.00 7.82 442 GLY A C 1
ATOM 4300 O O . GLY A 1 280 ? -2.066 3.479 11.310 1.00 8.91 442 GLY A O 1
ATOM 4304 N N . ILE A 1 281 ? -1.498 2.201 9.521 1.00 7.97 443 ILE A N 1
ATOM 4305 C CA . ILE A 1 281 ? -0.295 1.650 10.125 1.00 8.39 443 ILE A CA 1
ATOM 4306 C C . ILE A 1 281 ? 0.933 2.522 9.820 1.00 7.96 443 ILE A C 1
ATOM 4307 O O . ILE A 1 281 ? 1.985 2.316 10.403 1.00 9.64 443 ILE A O 1
ATOM 4323 N N . MET A 1 282 ? 0.816 3.485 8.908 1.00 7.26 444 MET A N 1
ATOM 4324 C CA . MET A 1 282 ? 1.992 4.291 8.557 1.00 6.95 444 MET A CA 1
ATOM 4325 C C . MET A 1 282 ? 2.610 4.908 9.814 1.00 7.04 444 MET A C 1
ATOM 4326 O O . MET A 1 282 ? 1.938 5.565 10.603 1.00 7.64 444 MET A O 1
ATOM 4340 N N . VAL A 1 283 ? 3.929 4.734 9.942 1.00 6.69 445 VAL A N 1
ATOM 4341 C CA . VAL A 1 283 ? 4.688 4.944 11.179 1.00 7.19 445 VAL A CA 1
ATOM 4342 C C . VAL A 1 283 ? 4.183 3.893 12.166 1.00 7.13 445 VAL A C 1
ATOM 4343 O O . VAL A 1 283 ? 3.382 4.145 13.064 1.00 8.77 445 VAL A O 1
ATOM 4356 N N . GLN A 1 284 ? 4.649 2.670 11.932 1.00 7.41 446 GLN A N 1
ATOM 4357 C CA . GLN A 1 284 ? 4.056 1.504 12.564 1.00 8.48 446 GLN A CA 1
ATOM 4358 C C . GLN A 1 284 ? 4.358 1.449 14.061 1.00 9.02 446 GLN A C 1
ATOM 4359 O O . GLN A 1 284 ? 3.503 1.033 14.847 1.00 10.95 446 GLN A O 1
ATOM 4373 N N . LYS A 1 285 ? 5.571 1.847 14.436 1.00 8.66 447 LYS A N 1
ATOM 4374 C CA . LYS A 1 285 ? 6.099 1.642 15.776 1.00 9.55 447 LYS A CA 1
ATOM 4375 C C . LYS A 1 285 ? 6.421 2.961 16.451 1.00 8.43 447 LYS A C 1
ATOM 4376 O O . LYS A 1 285 ? 6.884 3.911 15.826 1.00 8.55 447 LYS A O 1
ATOM 4395 N N . ASP A 1 286 ? 6.235 2.994 17.769 1.00 9.17 448 ASP A N 1
ATOM 4396 C CA . ASP A 1 286 ? 6.585 4.155 18.563 1.00 9.50 448 ASP A CA 1
ATOM 4397 C C . ASP A 1 286 ? 8.053 4.533 18.379 1.00 9.16 448 ASP A C 1
ATOM 4398 O O . ASP A 1 286 ? 8.390 5.716 18.416 1.00 9.46 448 ASP A O 1
ATOM 4407 N N . GLU A 1 287 ? 8.922 3.545 18.204 1.00 10.14 449 GLU A N 1
ATOM 4408 C CA A GLU A 1 287 ? 10.339 3.839 18.058 0.48 12.05 449 GLU A CA 1
ATOM 4409 C CA B GLU A 1 287 ? 10.337 3.792 18.009 0.52 12.53 449 GLU A CA 1
ATOM 4410 C C . GLU A 1 287 ? 10.636 4.611 16.757 1.00 9.45 449 GLU A C 1
ATOM 4411 O O . GLU A 1 287 ? 11.608 5.363 16.711 1.00 9.90 449 GLU A O 1
ATOM 4432 N N . GLN A 1 288 ? 9.806 4.438 15.725 1.00 8.21 450 GLN A N 1
ATOM 4433 C CA . GLN A 1 288 ? 9.929 5.212 14.490 1.00 7.64 450 GLN A CA 1
ATOM 4434 C C . GLN A 1 288 ? 9.405 6.634 14.697 1.00 7.53 450 GLN A C 1
ATOM 4435 O O . GLN A 1 288 ? 10.008 7.619 14.253 1.00 7.69 450 GLN A O 1
ATOM 4449 N N . LEU A 1 289 ? 8.273 6.755 15.388 1.00 7.47 451 LEU A N 1
ATOM 4450 C CA . LEU A 1 289 ? 7.742 8.066 15.715 1.00 7.57 451 LEU A CA 1
ATOM 4451 C C . LEU A 1 289 ? 8.742 8.867 16.559 1.00 7.47 451 LEU A C 1
ATOM 4452 O O . LEU A 1 289 ? 8.886 10.087 16.364 1.00 7.66 451 LEU A O 1
ATOM 4468 N N . ASP A 1 290 ? 9.451 8.195 17.472 1.00 7.36 452 ASP A N 1
ATOM 4469 C CA . ASP A 1 290 ? 10.456 8.872 18.293 1.00 7.84 452 ASP A CA 1
ATOM 4470 C C . ASP A 1 290 ? 11.479 9.608 17.408 1.00 7.38 452 ASP A C 1
ATOM 4471 O O . ASP A 1 290 ? 11.923 10.716 17.731 1.00 7.47 452 ASP A O 1
ATOM 4480 N N . VAL A 1 291 ? 11.889 8.962 16.319 1.00 7.29 453 VAL A N 1
ATOM 4481 C CA . VAL A 1 291 ? 12.862 9.573 15.410 1.00 7.62 453 VAL A CA 1
ATOM 4482 C C . VAL A 1 291 ? 12.283 10.809 14.731 1.00 7.39 453 VAL A C 1
ATOM 4483 O O . VAL A 1 291 ? 12.937 11.850 14.631 1.00 7.78 453 VAL A O 1
ATOM 4496 N N . LEU A 1 292 ? 11.041 10.701 14.252 1.00 7.74 454 LEU A N 1
ATOM 4497 C CA . LEU A 1 292 ? 10.388 11.851 13.637 1.00 7.90 454 LEU A CA 1
ATOM 4498 C C . LEU A 1 292 ? 10.240 13.012 14.620 1.00 7.46 454 LEU A C 1
ATOM 4499 O O . LEU A 1 292 ? 10.438 14.176 14.246 1.00 8.10 454 LEU A O 1
ATOM 4515 N N . ILE A 1 293 ? 9.902 12.708 15.873 1.00 7.45 455 ILE A N 1
ATOM 4516 C CA . ILE A 1 293 ? 9.775 13.745 16.885 1.00 7.79 455 ILE A CA 1
ATOM 4517 C C . ILE A 1 293 ? 11.121 14.434 17.121 1.00 8.03 455 ILE A C 1
ATOM 4518 O O . ILE A 1 293 ? 11.194 15.660 17.240 1.00 8.94 455 ILE A O 1
ATOM 4534 N N . LYS A 1 294 ? 12.197 13.648 17.182 1.00 8.19 456 LYS A N 1
ATOM 4535 C CA . LYS A 1 294 ? 13.523 14.225 17.381 1.00 8.54 456 LYS A CA 1
ATOM 4536 C C . LYS A 1 294 ? 13.922 15.137 16.212 1.00 8.58 456 LYS A C 1
ATOM 4537 O O . LYS A 1 294 ? 14.454 16.238 16.422 1.00 9.07 456 LYS A O 1
ATOM 4556 N N . LEU A 1 295 ? 13.655 14.694 14.983 1.00 8.11 457 LEU A N 1
ATOM 4557 C CA . LEU A 1 295 ? 13.935 15.523 13.817 1.00 8.36 457 LEU A CA 1
ATOM 4558 C C . LEU A 1 295 ? 13.139 16.827 13.872 1.00 7.98 457 LEU A C 1
ATOM 4559 O O . LEU A 1 295 ? 13.667 17.903 13.600 1.00 9.07 457 LEU A O 1
ATOM 4575 N N . ALA A 1 296 ? 11.861 16.731 14.212 1.00 8.02 458 ALA A N 1
ATOM 4576 C CA . ALA A 1 296 ? 11.024 17.917 14.314 1.00 8.42 458 ALA A CA 1
ATOM 4577 C C . ALA A 1 296 ? 11.548 18.876 15.382 1.00 9.12 458 ALA A C 1
ATOM 4578 O O . ALA A 1 296 ? 11.615 20.092 15.164 1.00 10.11 458 ALA A O 1
ATOM 4585 N N . GLU A 1 297 ? 11.903 18.336 16.540 1.00 10.13 459 GLU A N 1
ATOM 4586 C CA . GLU A 1 297 ? 12.409 19.157 17.638 1.00 11.63 459 GLU A CA 1
ATOM 4587 C C . GLU A 1 297 ? 13.662 19.922 17.201 1.00 12.38 459 GLU A C 1
ATOM 4588 O O . GLU A 1 297 ? 13.826 21.099 17.532 1.00 13.80 459 GLU A O 1
ATOM 4600 N N . GLY A 1 298 ? 14.531 19.267 16.437 1.00 11.76 460 GLY A N 1
ATOM 4601 C CA . GLY A 1 298 ? 15.751 19.906 15.967 1.00 13.92 460 GLY A CA 1
ATOM 4602 C C . GLY A 1 298 ? 15.485 21.106 15.077 1.00 13.89 460 GLY A C 1
ATOM 4603 O O . GLY A 1 298 ? 16.306 22.007 14.988 1.00 17.31 460 GLY A O 1
ATOM 4607 N N . GLN A 1 299 ? 14.331 21.111 14.415 1.00 11.62 461 GLN A N 1
ATOM 4608 C CA . GLN A 1 299 ? 13.933 22.190 13.518 1.00 12.16 461 GLN A CA 1
ATOM 4609 C C . GLN A 1 299 ? 13.018 23.221 14.171 1.00 12.12 461 GLN A C 1
ATOM 4610 O O . GLN A 1 299 ? 12.678 24.220 13.549 1.00 14.77 461 GLN A O 1
ATOM 4624 N N . GLY A 1 300 ? 12.580 22.968 15.397 1.00 11.66 462 GLY A N 1
ATOM 4625 C CA . GLY A 1 300 ? 11.564 23.803 16.017 1.00 12.68 462 GLY A CA 1
ATOM 4626 C C . GLY A 1 300 ? 10.199 23.671 15.351 1.00 12.43 462 GLY A C 1
ATOM 4627 O O . GLY A 1 300 ? 9.366 24.571 15.443 1.00 14.40 462 GLY A O 1
ATOM 4631 N N A ARG A 1 301 ? 9.979 22.547 14.673 0.22 13.10 463 ARG A N 1
ATOM 4632 N N B ARG A 1 301 ? 9.967 22.522 14.714 0.78 10.47 463 ARG A N 1
ATOM 4633 C CA A ARG A 1 301 ? 8.717 22.294 13.992 0.22 13.82 463 ARG A CA 1
ATOM 4634 C CA B ARG A 1 301 ? 8.733 22.232 13.993 0.78 9.64 463 ARG A CA 1
ATOM 4635 C C A ARG A 1 301 ? 7.699 21.773 14.998 0.22 12.00 463 ARG A C 1
ATOM 4636 C C B ARG A 1 301 ? 7.684 21.725 14.979 0.78 9.76 463 ARG A C 1
ATOM 4637 O O A ARG A 1 301 ? 8.051 21.027 15.914 0.22 11.73 463 ARG A O 1
ATOM 4638 O O B ARG A 1 301 ? 7.994 20.927 15.861 0.78 10.90 463 ARG A O 1
ATOM 4679 N N . PRO A 1 302 ? 6.427 22.154 14.830 1.00 10.31 464 PRO A N 1
ATOM 4680 C CA . PRO A 1 302 ? 5.424 21.732 15.813 1.00 10.97 464 PRO A CA 1
ATOM 4681 C C . PRO A 1 302 ? 5.112 20.246 15.771 1.00 8.93 464 PRO A C 1
ATOM 4682 O O . PRO A 1 302 ? 5.110 19.640 14.699 1.00 9.31 464 PRO A O 1
ATOM 4693 N N . LEU A 1 303 ? 4.831 19.672 16.939 1.00 10.00 465 LEU A N 1
ATOM 4694 C CA . LEU A 1 303 ? 4.315 18.312 17.007 1.00 9.32 465 LEU A CA 1
ATOM 4695 C C . LEU A 1 303 ? 2.824 18.247 16.723 1.00 9.10 465 LEU A C 1
ATOM 4696 O O . LEU A 1 303 ? 2.365 17.338 16.039 1.00 9.62 465 LEU A O 1
ATOM 4712 N N . LEU A 1 304 ? 2.076 19.192 17.275 1.00 10.31 466 LEU A N 1
ATOM 4713 C CA . LEU A 1 304 ? 0.619 19.172 17.263 1.00 10.34 466 LEU A CA 1
ATOM 4714 C C . LEU A 1 304 ? 0.062 20.358 16.528 1.00 10.68 466 LEU A C 1
ATOM 4715 O O . LEU A 1 304 ? 0.686 21.416 16.471 1.00 12.37 466 LEU A O 1
ATOM 4731 N N . ASN A 1 305 ? -1.140 20.193 16.002 1.00 10.30 467 ASN A N 1
ATOM 4732 C CA . ASN A 1 305 ? -1.896 21.318 15.490 1.00 10.46 467 ASN A CA 1
ATOM 4733 C C . ASN A 1 305 ? -2.702 21.972 16.585 1.00 12.38 467 ASN A C 1
ATOM 4734 O O . ASN A 1 305 ? -3.315 21.297 17.410 1.00 14.02 467 ASN A O 1
ATOM 4745 N N . SER A 1 306 ? -2.702 23.301 16.572 1.00 15.20 468 SER A N 1
ATOM 4746 C CA . SER A 1 306 ? -3.434 24.092 17.534 1.00 16.08 468 SER A CA 1
ATOM 4747 C C . SER A 1 306 ? -4.838 24.294 17.025 1.00 20.06 468 SER A C 1
ATOM 4748 O O . SER A 1 306 ? -5.281 23.662 16.064 1.00 25.46 468 SER A O 1
#

Foldseek 3Di:
DLLDPVVVVVLVVLLVVLQVVQFDDVVRPQFQDDPDDDDAALDPRFTFGPVQDQDSRHQKGWFAQQNATAIFGAQDAPLCVVVVLVSCQVQLALEEEEEAAQVQCPPVVLRRDPDAQAWDDDVQKTKHKAWDDKDDLPPRFIWTKIWIWIDGPPGDIHIHIYTYRHCNDPPAHDALSSLLSVLVVRVVSLVVSVVVCVVVVHPSVVPSSHSHHYYYYRRRAANVLLNSLSNLLVDPSRAQRALSSRLSRVPSGTHSCRNPDPRSVVSSSVSC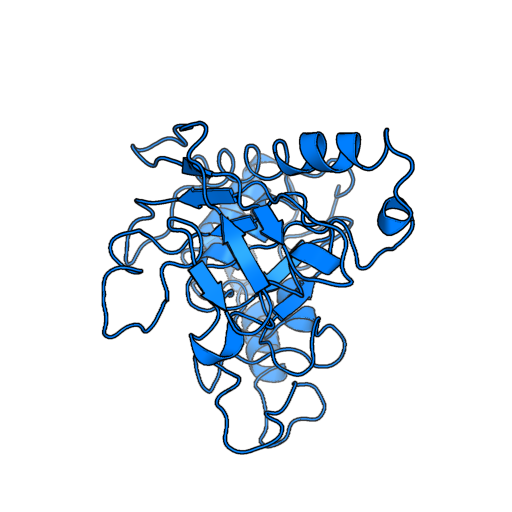VVVVHGHDDD

B-factor: mean 15.06, std 8.31, range [5.28, 61.15]

Sequence (282 aa):
SPYGPEARAELSSSRLTTLRNTLAPATNDPRYLQACCCGGEKLNRFRDIQCRRQQTAVRADLNANYIQVVGNTRRTIACQYPLQSQLESSHFRMMLAENRTPVLAVLASSSSEEIANQQRFGMMPDYFRQSGTYGSITVESKMMTQQQQVGLGDGIIMMADMYTTLLTIREAGQKTISSSVPVVHVGNYPDDQTAVSSEVTKKALASSLVDDQQTAETKRNMYEESSKKGSSAVADDDSKLRPVIIIHCRRAGVGRTAQLIGAMCCMNDSRNSSQLSVEDMMVSSSQMRVQRNGIMVQKDEEQLDVLIKLAEGQGRRPLLNS

Solvent-accessible surface area: 12528 Å² total; per-residue (Å²): 126,90,44,16,106,133,14,78,64,69,0,46,61,86,8,78,86,36,72,100,85,9,55,44,62,139,108,5,100,68,0,20,64,47,136,51,92,109,123,10,30,28,63,216,92,15,27,0,41,87,152,31,25,29,71,85,67,5,2,0,0,53,0,58,0,26,52,12,85,0,0,0,2,6,0,2,24,122,71,10,4,67,13,2,0,62,4,0,7,58,7,47,0,1,0,0,0,0,0,0,6,37,90,26,14,74,48,140,217,57,40,7,22,42,1,0,69,98,65,24,91,36,61,76,1,44,1,62,22,120,153,72,107,115,48,49,9,40,115,63,18,50,0,32,11,17,40,0,30,4,96,26,106,86,70,157,77,10,34,0,20,0,0,0,0,10,71,10,40,88,158,69,26,6,34,4,97,2,1,102,35,3,1,50,24,0,32,110,15,8,104,88,30,92,95,63,18,102,88,162,62,24,103,3,45,95,54,85,37,65,9,12,14,0,0,0,7,83,11,0,0,5,44,0,0,1,2,0,0,4,2,1,23,71,26,114,140,10,74,123,25,0,1,29,35,2,0,34,47,0,12,60,37,0,3,3,35,0,5,72,96,114,71,15,15,67,15,0,3,108,17,0,83,72,85,54,49,43,4,43,60,176

Nearest PDB structures (foldseek):
  4zi4-assembly1_A  TM=1.003E+00  e=2.335E-57  Yersinia enterocolitica
  4zn5-assembly1_A  TM=1.001E+00  e=6.736E-57  Yersinia enterocolitica
  3f9b-assembly1_A  TM=1.001E+00  e=1.287E-56  Yersinia enterocolitica (type O:9)
  3u96-assembly1_A  TM=1.000E+00  e=1.943E-56  Yersinia enterocolitica
  1qz0-assembly1_A  TM=9.970E-01  e=2.045E-55  Yersinia pestis

InterPro domains:
  IPR000242 Tyrosine-specific protein phosphatase, PTPase domain [PF00102] (226-456)
  IPR000242 Tyrosine-specific protein phosphatase, PTPase domain [PR00700] (242-249)
  IPR000242 Tyrosine-specific protein phosphatase, PTPase domain [PR00700] (256-276)
  IPR000242 Tyrosine-specific protein phosphatase, PTPase domain [PR00700] (344-361)
  IPR000242 Tyrosine-specific protein phosphatase, PTPase domain [PR00700] (398-416)
  IPR000242 Tyrosine-specific protein phosphatase, PTPase domain [PR00700] (427-442)
  IPR000242 Tyrosine-specific protein phosphatase, PTPase domain [PR00700] (444-454)
  IPR000242 Tyrosine-specific protein phosphatase, PTPase domain [PS50055] (186-451)
  IPR000242 Tyrosine-specific protein phosphatase, PTPase domain [SM00194] (193-463)
  IPR000387 Tyrosine-specific protein phosphatases domain [PS50056] (366-451)
  IPR003546 Type III secreted modular tyrosine phosphatase, SptP/YopH [PR01371] (104-122)
  IPR003546 Type III secreted modular tyrosine phosphatase, SptP/YopH [PR01371] (252-265)
  IPR003546 Type III secreted modular tyrosine phosphatase, SptP/YopH [PR01371] (299-315)
  IPR003546 Type III secreted modular tyrosine phosphatase, SptP/YopH [PR01371] (342-356)
  IPR003546 Type III secreted modular tyrosine phosphatase, SptP/YopH [PR01371] (399-410)
  IPR003595 Protein-tyrosine phosphatase, catalytic [SM00404] (345-459)
  IPR015103 Protein-tyrosine phosphatase, YopH, N-terminal [PF09013] (3-123)
  IPR016130 Protein-tyrosine phosphatase, active site [PS00383] (401-411)
  IPR029021 Protein-tyrosine phosphatase-like [G3DSA:3.90.190.10] (187-468)
  IPR029021 Protein-tyrosine phosphatase-like [SSF52799] (194-457)